Protein AF-A0A8B9CA74-F1 (afdb_monomer_lite)

pLDDT: mean 71.53, std 20.21, range [27.12, 94.12]

InterPro domains:
  IPR008253 Marvel domain [PS51225] (1-139)
  IPR010844 Occludin homology domain [PF07303] (204-306)
  IPR010844 Occludin homology domain [PS51980] (198-309)
  IPR031176 ELL/occludin family [PTHR23288] (174-306)

Foldseek 3Di:
DDDDDDDDDDDDDDDDDPPPPDQCVVLLVVLVVVVVVVVVVVVVLCVDPVSVVVLVPDLCNLLVQLVVLLVSLVSLVVSLVSLVVCVVVQHPCPDPPCPDPVNVVPSPPDVVSVVVSVVSNVSSVVSVVSSVVSVVVSVVVVVVVVVVVVVLCVLLDDPDDPPPDPDDDDDDDDDDDDDDDPDDPDDPDDDDD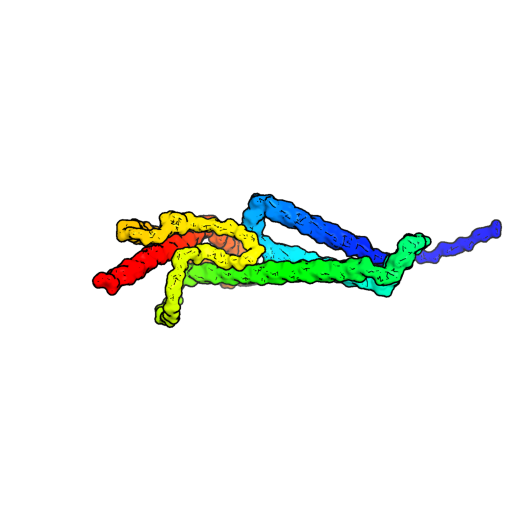PPPPDPLCVVQDADDDPVSLVVLVVVLVVLVVVLVVLSVVLSVLVVVLVVLVVVLVPQDPDDPDPVSVVVSVVSVVVSVCSVPPPVSVVSSVSSSVSVVSSVVSVVSSVVVVVVVVVVVVVD

Radius of gyration: 33.54 Å; chains: 1; bounding box: 87×45×99 Å

Sequence (315 aa):
PGGRGGSGMLLLGGALGGGYGGPLTPFVLVVASLAWLLTAVLLGLGATTYYRGVLLEAPWWPPTESGLNGLMFLLYLAAAAAYIHTITLGGLCYSPLAGGPLLAAFCRLAGGQAAALVFLFLTALLYLAGSLVALKMWRHEVARRRRERIAFEDEVGPPGRPLGRATAASAFTEGGERLGALICSIPPGLVPRPCTVPDYVVKYPAIRSGRQREEYRAVFSDQHAEYRELLGEVREARRRLGELEAAARRLPRHALSRTDESRVARVWREVLRKKRDSAFLEKQRRCRYLKKKLTHIKRQIQDYDRGARGSAVYF

Structure (mmCIF, N/CA/C/O backbone):
data_AF-A0A8B9CA74-F1
#
_entry.id   AF-A0A8B9CA74-F1
#
loop_
_atom_site.group_PDB
_atom_site.id
_atom_site.type_symbol
_atom_site.label_atom_id
_atom_site.label_alt_id
_atom_site.label_comp_id
_atom_site.label_asym_id
_atom_site.label_entity_id
_atom_site.label_seq_id
_atom_site.pdbx_PDB_ins_code
_atom_site.Cartn_x
_atom_site.Cartn_y
_atom_site.Cartn_z
_atom_site.occupancy
_atom_site.B_iso_or_equiv
_atom_site.auth_seq_id
_atom_site.auth_comp_id
_atom_site.auth_asym_id
_atom_site.auth_atom_id
_atom_site.pdbx_PDB_model_num
ATOM 1 N N . PRO A 1 1 ? 42.676 -21.239 -71.212 1.00 36.16 1 PRO A N 1
ATOM 2 C CA . PRO A 1 1 ? 43.991 -20.635 -70.882 1.00 36.16 1 PRO A CA 1
ATOM 3 C C . PRO A 1 1 ? 43.822 -19.167 -70.447 1.00 36.16 1 PRO A C 1
ATOM 5 O O . PRO A 1 1 ? 43.382 -18.356 -71.243 1.00 36.16 1 PRO A O 1
ATOM 8 N N . GLY A 1 2 ? 44.056 -18.737 -69.215 1.00 37.22 2 GLY A N 1
ATOM 9 C CA . GLY A 1 2 ? 44.586 -19.356 -68.010 1.00 37.22 2 GLY A CA 1
ATOM 10 C C . GLY A 1 2 ? 44.350 -18.364 -66.862 1.00 37.22 2 GLY A C 1
ATOM 11 O O . GLY A 1 2 ? 44.281 -17.157 -67.088 1.00 37.22 2 GLY A O 1
ATOM 12 N N . GLY A 1 3 ? 44.156 -18.882 -65.652 1.00 39.50 3 GLY A N 1
ATOM 13 C CA . GLY A 1 3 ? 43.956 -18.075 -64.454 1.00 39.50 3 GLY A CA 1
ATOM 14 C C . GLY A 1 3 ? 45.260 -17.579 -63.825 1.00 39.50 3 GLY A C 1
ATOM 15 O O . GLY A 1 3 ? 46.328 -18.153 -64.024 1.00 39.50 3 GLY A O 1
ATOM 16 N N . ARG A 1 4 ? 45.124 -16.530 -63.013 1.00 37.22 4 ARG A N 1
ATOM 17 C CA . ARG A 1 4 ? 45.953 -16.140 -61.857 1.00 37.22 4 ARG A CA 1
ATOM 18 C C . ARG A 1 4 ? 45.121 -15.067 -61.138 1.00 37.22 4 ARG A C 1
ATOM 20 O O . ARG A 1 4 ? 44.733 -14.098 -61.768 1.00 37.22 4 ARG A O 1
ATOM 27 N N . GLY A 1 5 ? 44.661 -15.229 -59.902 1.00 33.91 5 GLY A N 1
ATOM 28 C CA . GLY A 1 5 ? 45.361 -15.784 -58.750 1.00 33.91 5 GLY A CA 1
ATOM 29 C C . GLY A 1 5 ? 45.966 -14.612 -57.982 1.00 33.91 5 GLY A C 1
ATOM 30 O O . GLY A 1 5 ? 47.076 -14.198 -58.291 1.00 33.91 5 GLY A O 1
ATOM 31 N N . GLY A 1 6 ? 45.209 -14.063 -57.031 1.00 31.39 6 GLY A N 1
ATOM 32 C CA . GLY A 1 6 ? 45.599 -12.916 -56.211 1.00 31.39 6 GLY A CA 1
ATOM 33 C C . GLY A 1 6 ? 44.902 -12.959 -54.856 1.00 31.39 6 GLY A C 1
ATOM 34 O O . GLY A 1 6 ? 44.065 -12.116 -54.558 1.00 31.39 6 GLY A O 1
ATOM 35 N N . SER A 1 7 ? 45.223 -13.989 -54.072 1.00 39.22 7 SER A N 1
ATOM 36 C CA . SER A 1 7 ? 44.973 -14.033 -52.632 1.00 39.22 7 SER A CA 1
ATOM 37 C C . SER A 1 7 ? 45.992 -13.151 -51.910 1.00 39.22 7 SER A C 1
ATOM 39 O O . SER A 1 7 ? 47.195 -13.337 -52.064 1.00 39.22 7 SER A O 1
ATOM 41 N N . GLY A 1 8 ? 45.491 -12.244 -51.081 1.00 33.34 8 GLY A N 1
ATOM 42 C CA . GLY A 1 8 ? 46.219 -11.466 -50.079 1.00 33.34 8 GLY A CA 1
ATOM 43 C C . GLY A 1 8 ? 45.245 -10.407 -49.560 1.00 33.34 8 GLY A C 1
ATOM 44 O O . GLY A 1 8 ? 44.625 -9.720 -50.354 1.00 33.34 8 GLY A O 1
ATOM 45 N N . MET A 1 9 ? 44.956 -10.229 -48.282 1.00 34.41 9 MET A N 1
ATOM 46 C CA . MET A 1 9 ? 45.594 -10.665 -47.056 1.00 34.41 9 MET A CA 1
ATOM 47 C C . MET A 1 9 ? 44.505 -10.517 -45.984 1.00 34.41 9 MET A C 1
ATOM 49 O O . MET A 1 9 ? 44.040 -9.413 -45.713 1.00 34.41 9 MET A O 1
ATOM 53 N N . LEU A 1 10 ? 44.058 -11.629 -45.411 1.00 39.81 10 LEU A N 1
ATOM 54 C CA . LEU A 1 10 ? 43.300 -11.644 -44.164 1.00 39.81 10 LEU A CA 1
ATOM 55 C C . LEU A 1 10 ? 44.350 -11.695 -43.054 1.00 39.81 10 LEU A C 1
ATOM 57 O O . LEU A 1 10 ? 45.128 -12.644 -43.057 1.00 39.81 10 LEU A O 1
ATOM 61 N N . LEU A 1 11 ? 44.395 -10.694 -42.164 1.00 38.91 11 LEU A N 1
ATOM 62 C CA . LEU A 1 11 ? 44.555 -10.855 -40.707 1.00 38.91 11 LEU A CA 1
ATOM 63 C C . LEU A 1 11 ? 44.817 -9.515 -39.986 1.00 38.91 11 LEU A C 1
ATOM 65 O O . LEU A 1 11 ? 45.659 -8.721 -40.387 1.00 38.91 11 LEU A O 1
ATOM 69 N N . LEU A 1 12 ? 44.123 -9.381 -38.850 1.00 39.41 12 LEU A N 1
ATOM 70 C CA . LEU A 1 12 ? 44.315 -8.454 -37.724 1.00 39.41 12 LEU A CA 1
ATOM 71 C C . LEU A 1 12 ? 43.809 -7.004 -37.858 1.00 39.41 12 LEU A C 1
ATOM 73 O O . LEU A 1 12 ? 44.559 -6.051 -38.022 1.00 39.41 12 LEU A O 1
ATOM 77 N N . GLY A 1 13 ? 42.508 -6.856 -37.597 1.00 33.03 13 GLY A N 1
ATOM 78 C CA . GLY A 1 13 ? 41.860 -5.605 -37.192 1.00 33.03 13 GLY A CA 1
ATOM 79 C C . GLY A 1 13 ? 40.529 -5.898 -36.498 1.00 33.03 13 GLY A C 1
ATOM 80 O O . GLY A 1 13 ? 39.471 -5.510 -36.979 1.00 33.03 13 GLY A O 1
ATOM 81 N N . GLY A 1 14 ? 40.567 -6.716 -35.445 1.00 35.62 14 GLY A N 1
ATOM 82 C CA . GLY A 1 14 ? 39.383 -7.111 -34.692 1.00 35.62 14 GLY A CA 1
ATOM 83 C C . GLY A 1 14 ? 38.897 -6.039 -33.715 1.00 35.62 14 GLY A C 1
ATOM 84 O O . GLY A 1 14 ? 39.693 -5.310 -33.134 1.00 35.62 14 GLY A O 1
ATOM 85 N N . ALA A 1 15 ? 37.586 -6.113 -33.473 1.00 40.47 15 ALA A N 1
ATOM 86 C CA . ALA A 1 15 ? 36.835 -5.622 -32.319 1.00 40.47 15 ALA A CA 1
ATOM 87 C C . ALA A 1 15 ? 36.356 -4.156 -32.350 1.00 40.47 15 ALA A C 1
ATOM 89 O O . ALA A 1 15 ? 37.141 -3.224 -32.276 1.00 40.47 15 ALA A O 1
ATOM 90 N N . LEU A 1 16 ? 35.019 -4.012 -32.304 1.00 42.00 16 LEU A N 1
ATOM 91 C CA . LEU A 1 16 ? 34.216 -2.796 -32.063 1.00 42.00 16 LEU A CA 1
ATOM 92 C C . LEU A 1 16 ? 33.856 -1.962 -33.305 1.00 42.00 16 LEU A C 1
ATOM 94 O O . LEU A 1 16 ? 34.366 -0.869 -33.511 1.00 42.00 16 LEU A O 1
ATOM 98 N N . GLY A 1 17 ? 32.891 -2.435 -34.100 1.00 41.22 17 GLY A N 1
ATOM 99 C CA . GLY A 1 17 ? 32.284 -1.576 -35.127 1.00 41.22 17 GLY A CA 1
ATOM 100 C C . GLY A 1 17 ? 31.490 -2.284 -36.217 1.00 41.22 17 GLY A C 1
ATOM 101 O O . GLY A 1 17 ? 31.472 -1.818 -37.349 1.00 41.22 17 GLY A O 1
ATOM 102 N N . GLY A 1 18 ? 30.845 -3.414 -35.923 1.00 35.41 18 GLY A N 1
ATOM 103 C CA . GLY A 1 18 ? 29.911 -4.033 -36.864 1.00 35.41 18 GLY A CA 1
ATOM 104 C C . GLY A 1 18 ? 28.580 -3.285 -36.861 1.00 35.41 18 GLY A C 1
ATOM 105 O O . GLY A 1 18 ? 27.624 -3.753 -36.249 1.00 35.41 18 GLY A O 1
ATOM 106 N N . GLY A 1 19 ? 28.523 -2.107 -37.486 1.00 44.38 19 GLY A N 1
ATOM 107 C CA . GLY A 1 19 ? 27.262 -1.413 -37.738 1.00 44.38 19 GLY A CA 1
ATOM 108 C C . GLY A 1 19 ? 26.395 -2.276 -38.650 1.00 44.38 19 GLY A C 1
ATOM 109 O O . GLY A 1 19 ? 26.710 -2.450 -39.824 1.00 44.38 19 GLY A O 1
ATOM 110 N N . TYR A 1 20 ? 25.337 -2.871 -38.102 1.00 49.06 20 TYR A N 1
ATOM 111 C CA . TYR A 1 20 ? 24.388 -3.673 -38.867 1.00 49.06 20 TYR A CA 1
ATOM 112 C C . TYR A 1 20 ? 23.686 -2.765 -39.890 1.00 49.06 20 TYR A C 1
ATOM 114 O O . TYR A 1 20 ? 22.806 -1.992 -39.530 1.00 49.06 20 TYR A O 1
ATOM 122 N N . GLY A 1 21 ? 24.103 -2.824 -41.158 1.00 54.69 21 GLY A N 1
ATOM 123 C CA . GLY A 1 21 ? 23.562 -2.001 -42.251 1.00 54.69 21 GLY A CA 1
ATOM 124 C C . GLY A 1 21 ? 22.299 -2.564 -42.914 1.00 54.69 21 GLY A C 1
ATOM 125 O O . GLY A 1 21 ? 21.899 -2.084 -43.970 1.00 54.69 21 GLY A O 1
ATOM 126 N N . GLY A 1 22 ? 21.704 -3.618 -42.345 1.00 62.03 22 GLY A N 1
ATOM 127 C CA . GLY A 1 22 ? 20.472 -4.232 -42.845 1.00 62.03 22 GLY A CA 1
ATOM 128 C C . GLY A 1 22 ? 19.204 -3.522 -42.346 1.00 62.03 22 GLY A C 1
ATOM 129 O O . GLY A 1 22 ? 19.261 -2.771 -41.371 1.00 62.03 22 GLY A O 1
ATOM 130 N N . PRO A 1 23 ? 18.037 -3.769 -42.971 1.00 62.66 23 PRO A N 1
ATOM 131 C CA . PRO A 1 23 ? 16.770 -3.195 -42.524 1.00 62.66 23 PRO A CA 1
ATOM 132 C C . PRO A 1 23 ? 16.481 -3.597 -41.071 1.00 62.66 23 PRO A C 1
ATOM 134 O O . PRO A 1 23 ? 16.538 -4.774 -40.728 1.00 62.66 23 PRO A O 1
ATOM 137 N N . LEU A 1 24 ? 16.132 -2.627 -40.219 1.00 69.56 24 LEU A N 1
ATOM 138 C CA . LEU A 1 24 ? 15.852 -2.829 -38.786 1.00 69.56 24 LEU A CA 1
ATOM 139 C C . LEU A 1 24 ? 14.424 -3.352 -38.518 1.00 69.56 24 LEU A C 1
ATOM 141 O O . LEU A 1 24 ? 13.957 -3.389 -37.380 1.00 69.56 24 LEU A O 1
ATOM 145 N N . THR A 1 25 ? 13.717 -3.803 -39.554 1.00 68.81 25 THR A N 1
ATOM 146 C CA . THR A 1 25 ? 12.381 -4.407 -39.463 1.00 68.81 25 THR A CA 1
ATOM 147 C C . THR A 1 25 ? 12.277 -5.645 -38.551 1.00 68.81 25 THR A C 1
ATOM 149 O O . THR A 1 25 ? 11.271 -5.727 -37.840 1.00 68.81 25 THR A O 1
ATOM 152 N N . PRO A 1 26 ? 13.257 -6.578 -38.454 1.00 75.88 26 PRO A N 1
ATOM 153 C CA . PRO A 1 26 ? 13.150 -7.697 -37.518 1.00 75.88 26 PRO A CA 1
ATOM 154 C C . PRO A 1 26 ? 13.168 -7.235 -36.056 1.00 75.88 26 PRO A C 1
ATOM 156 O O . PRO A 1 26 ? 12.483 -7.828 -35.228 1.00 75.88 26 PRO A O 1
ATOM 159 N N . PHE A 1 27 ? 13.862 -6.137 -35.732 1.00 77.56 27 PHE A N 1
ATOM 160 C CA . PHE A 1 27 ? 13.845 -5.558 -34.386 1.00 77.56 27 PHE A CA 1
ATOM 161 C C . PHE A 1 27 ? 12.436 -5.085 -33.995 1.00 77.56 27 PHE A C 1
ATOM 163 O O . PHE A 1 27 ? 11.957 -5.398 -32.906 1.00 77.56 27 PHE A O 1
ATOM 170 N N . VAL A 1 28 ? 11.732 -4.407 -34.907 1.00 80.00 28 VAL A N 1
ATOM 171 C CA . VAL A 1 28 ? 10.354 -3.934 -34.680 1.00 80.00 28 VAL A CA 1
ATOM 172 C C . VAL A 1 28 ? 9.389 -5.106 -34.455 1.00 80.00 28 VAL A C 1
ATOM 174 O O . VAL A 1 28 ? 8.559 -5.050 -33.548 1.00 80.00 28 VAL A O 1
ATOM 177 N N . LEU A 1 29 ? 9.520 -6.192 -35.227 1.00 80.44 29 LEU A N 1
ATOM 178 C CA . LEU A 1 29 ? 8.688 -7.394 -35.074 1.00 80.44 29 LEU A CA 1
ATOM 179 C C . LEU A 1 29 ? 8.934 -8.113 -33.744 1.00 80.44 29 LEU A C 1
ATOM 181 O O . LEU A 1 29 ? 7.979 -8.553 -33.100 1.00 80.44 29 LEU A O 1
ATOM 185 N N . VAL A 1 30 ? 10.191 -8.199 -33.302 1.00 86.31 30 VAL A N 1
ATOM 186 C CA . VAL A 1 30 ? 10.541 -8.770 -31.993 1.00 86.31 30 VAL A CA 1
ATOM 187 C C . VAL A 1 30 ? 9.927 -7.944 -30.862 1.00 86.31 30 VAL A C 1
ATOM 189 O O . VAL A 1 30 ? 9.298 -8.511 -29.969 1.00 86.31 30 VAL A O 1
ATOM 192 N N . VAL A 1 31 ? 10.039 -6.613 -30.922 1.00 83.12 31 VAL A N 1
ATOM 193 C CA . VAL A 1 31 ? 9.449 -5.712 -29.916 1.00 83.12 31 VAL A CA 1
ATOM 194 C C . VAL A 1 31 ? 7.925 -5.858 -29.864 1.00 83.12 31 VAL A C 1
ATOM 196 O O . VAL A 1 31 ? 7.369 -6.016 -28.777 1.00 83.12 31 VAL A O 1
ATOM 199 N N . ALA A 1 32 ? 7.249 -5.874 -31.016 1.00 81.81 32 ALA A N 1
ATOM 200 C CA . ALA A 1 32 ? 5.798 -6.053 -31.084 1.00 81.81 32 ALA A CA 1
ATOM 201 C C . ALA A 1 32 ? 5.348 -7.426 -30.547 1.00 81.81 32 ALA A C 1
ATOM 203 O O . ALA A 1 32 ? 4.350 -7.517 -29.832 1.00 81.81 32 ALA A O 1
ATOM 204 N N . SER A 1 33 ? 6.107 -8.486 -30.837 1.00 85.38 33 SER A N 1
ATOM 205 C CA . SER A 1 33 ? 5.808 -9.846 -30.367 1.00 85.38 33 SER A CA 1
ATOM 206 C C . SER A 1 33 ? 5.983 -9.979 -28.852 1.00 85.38 33 SER A C 1
ATOM 208 O O . SER A 1 33 ? 5.129 -10.553 -28.178 1.00 85.38 33 SER A O 1
ATOM 210 N N . LEU A 1 34 ? 7.054 -9.403 -28.293 1.00 83.06 34 LEU A N 1
ATOM 211 C CA . LEU A 1 34 ? 7.290 -9.365 -26.845 1.00 83.06 34 LEU A CA 1
ATOM 212 C C . LEU A 1 34 ? 6.207 -8.569 -26.113 1.00 83.06 34 LEU A C 1
ATOM 214 O O . LEU A 1 34 ? 5.740 -8.997 -25.059 1.00 83.06 34 LEU A O 1
ATOM 218 N N . ALA A 1 35 ? 5.776 -7.441 -26.684 1.00 82.38 35 ALA A N 1
ATOM 219 C CA . ALA A 1 35 ? 4.689 -6.634 -26.142 1.00 82.38 35 ALA A CA 1
ATOM 220 C C . ALA A 1 35 ? 3.379 -7.413 -26.055 1.00 82.38 35 ALA A C 1
ATOM 222 O O . ALA A 1 35 ? 2.714 -7.425 -25.014 1.00 82.38 35 ALA A O 1
ATOM 223 N N . TRP A 1 36 ? 3.024 -8.075 -27.155 1.00 88.00 36 TRP A N 1
ATOM 224 C CA . TRP A 1 36 ? 1.819 -8.882 -27.256 1.00 88.00 36 TRP A CA 1
ATOM 225 C C . TRP A 1 36 ? 1.854 -10.064 -26.283 1.00 88.00 36 TRP A C 1
ATOM 227 O O . TRP A 1 36 ? 0.891 -10.311 -25.562 1.00 88.00 36 TRP A O 1
ATOM 237 N N . LEU A 1 37 ? 2.996 -10.747 -26.179 1.00 87.75 37 LEU A N 1
ATOM 238 C CA . LEU A 1 37 ? 3.167 -11.855 -25.245 1.00 87.75 37 LEU A CA 1
ATOM 239 C C . LEU A 1 37 ? 3.071 -11.386 -23.787 1.00 87.75 37 LEU A C 1
ATOM 241 O O . LEU A 1 37 ? 2.367 -12.005 -22.992 1.00 87.75 37 LEU A O 1
ATOM 245 N N . LEU A 1 38 ? 3.709 -10.266 -23.433 1.00 84.06 38 LEU A N 1
ATOM 246 C CA . LEU A 1 38 ? 3.623 -9.692 -22.088 1.00 84.06 38 LEU A CA 1
ATOM 247 C C . LEU A 1 38 ? 2.179 -9.311 -21.735 1.00 84.06 38 LEU A C 1
ATOM 249 O O . LEU A 1 38 ? 1.708 -9.616 -20.641 1.00 84.06 38 LEU A O 1
ATOM 253 N N . THR A 1 39 ? 1.461 -8.673 -22.660 1.00 82.62 39 THR A N 1
ATOM 254 C CA . THR A 1 39 ? 0.052 -8.301 -22.456 1.00 82.62 39 THR A CA 1
ATOM 255 C C . THR A 1 39 ? -0.858 -9.521 -22.348 1.00 82.62 39 THR A C 1
ATOM 257 O O . THR A 1 39 ? -1.701 -9.547 -21.455 1.00 82.62 39 THR A O 1
ATOM 260 N N . ALA A 1 40 ? -0.654 -10.559 -23.161 1.00 85.31 40 ALA A N 1
ATOM 261 C CA . ALA A 1 40 ? -1.392 -11.817 -23.062 1.00 85.31 40 ALA A CA 1
ATOM 262 C C . ALA A 1 40 ? -1.145 -12.532 -21.721 1.00 85.31 40 ALA A C 1
ATOM 264 O O . ALA A 1 40 ? -2.092 -12.992 -21.083 1.00 85.31 40 ALA A O 1
ATOM 265 N N . VAL A 1 41 ? 0.106 -12.568 -21.250 1.00 84.06 41 VAL A N 1
ATOM 266 C CA . VAL A 1 41 ? 0.464 -13.139 -19.941 1.00 84.06 41 VAL A CA 1
ATOM 267 C C . VAL A 1 41 ? -0.186 -12.348 -18.804 1.00 84.06 41 VAL A C 1
ATOM 269 O O . VAL A 1 41 ? -0.794 -12.944 -17.917 1.00 84.06 41 VAL A O 1
ATOM 272 N N . LEU A 1 42 ? -0.120 -11.013 -18.835 1.00 77.56 42 LEU A N 1
ATOM 273 C CA . LEU A 1 42 ? -0.758 -10.159 -17.826 1.00 77.56 42 LEU A CA 1
ATOM 274 C C . LEU A 1 42 ? -2.286 -10.302 -17.829 1.00 77.56 42 LEU A C 1
ATOM 276 O O . LEU A 1 42 ? -2.895 -10.337 -16.760 1.00 77.56 42 LEU A O 1
ATOM 280 N N . LEU A 1 43 ? -2.903 -10.432 -19.006 1.00 81.94 43 LEU A N 1
ATOM 281 C CA . LEU A 1 43 ? -4.338 -10.668 -19.147 1.00 81.94 43 LEU A CA 1
ATOM 282 C C . LEU A 1 43 ? -4.734 -12.043 -18.589 1.00 81.94 43 LEU A C 1
ATOM 284 O O . LEU A 1 43 ? -5.704 -12.140 -17.841 1.00 81.94 43 LEU A O 1
ATOM 288 N N . GLY A 1 44 ? -3.951 -13.086 -18.882 1.00 81.44 44 GLY A N 1
ATOM 289 C CA . GLY A 1 44 ? -4.150 -14.431 -18.339 1.00 81.44 44 GLY A CA 1
ATOM 290 C C . GLY A 1 44 ? -4.032 -14.470 -16.814 1.00 81.44 44 GLY A C 1
ATOM 291 O O . GLY A 1 44 ? -4.914 -14.991 -16.132 1.00 81.44 44 GLY A O 1
ATOM 292 N N . LEU A 1 45 ? -2.997 -13.831 -16.260 1.00 77.44 45 LEU A N 1
ATOM 293 C CA . LEU A 1 45 ? -2.825 -13.698 -14.811 1.00 77.44 45 LEU A CA 1
ATOM 294 C C . LEU A 1 45 ? -3.966 -12.884 -14.176 1.00 77.44 45 LEU A C 1
ATOM 296 O O . LEU A 1 45 ? -4.472 -13.256 -13.118 1.00 77.44 45 LEU A O 1
ATOM 300 N N . GLY A 1 46 ? -4.422 -11.813 -14.829 1.00 69.62 46 GLY A N 1
ATOM 301 C CA . GLY A 1 46 ? -5.515 -10.962 -14.349 1.00 69.62 46 GLY A CA 1
ATOM 302 C C . GLY A 1 46 ? -6.909 -11.600 -14.420 1.00 69.62 46 GLY A C 1
ATOM 303 O O . GLY A 1 46 ? -7.767 -11.275 -13.594 1.00 69.62 46 GLY A O 1
ATOM 304 N N . ALA A 1 47 ? -7.136 -12.513 -15.371 1.00 75.31 47 ALA A N 1
ATOM 305 C CA . ALA A 1 47 ? -8.395 -13.243 -15.531 1.00 75.31 47 ALA A CA 1
ATOM 306 C C . ALA A 1 47 ? -8.588 -14.326 -14.457 1.00 75.31 47 ALA A C 1
ATOM 308 O O . ALA A 1 47 ? -9.715 -14.631 -14.066 1.00 75.31 47 ALA A O 1
ATOM 309 N N . THR A 1 48 ? -7.495 -14.879 -13.930 1.00 76.94 48 THR A N 1
ATOM 310 C CA . THR A 1 48 ? -7.561 -15.863 -12.845 1.00 76.94 48 THR A CA 1
ATOM 311 C C . THR A 1 48 ? -7.782 -15.186 -11.486 1.00 76.94 48 THR A C 1
ATOM 313 O O . THR A 1 48 ? -6.976 -14.383 -11.012 1.00 76.94 48 THR A O 1
ATOM 316 N N . THR A 1 49 ? -8.887 -15.524 -10.818 1.00 67.12 49 THR A N 1
ATOM 317 C CA . THR A 1 49 ? -9.290 -14.953 -9.516 1.00 67.12 49 THR A CA 1
ATOM 318 C C . THR A 1 49 ? -8.240 -15.154 -8.420 1.00 67.12 49 THR A C 1
ATOM 320 O O . THR A 1 49 ? -8.072 -14.286 -7.563 1.00 67.12 49 THR A O 1
ATOM 323 N N . TYR A 1 50 ? -7.491 -16.256 -8.489 1.00 71.50 50 TYR A N 1
ATOM 324 C CA . TYR A 1 50 ? -6.400 -16.581 -7.573 1.00 71.50 50 TYR A CA 1
ATOM 325 C C . TYR A 1 50 ? -5.243 -15.573 -7.653 1.00 71.50 50 TYR A C 1
ATOM 327 O O . TYR A 1 50 ? -4.868 -14.965 -6.649 1.00 71.50 50 TYR A O 1
ATOM 335 N N . TYR A 1 51 ? -4.712 -15.325 -8.853 1.00 62.34 51 TYR A N 1
ATOM 336 C CA . TYR A 1 51 ? -3.588 -14.405 -9.035 1.00 62.34 51 TYR A CA 1
ATOM 337 C C . TYR A 1 51 ? -4.008 -12.948 -8.879 1.00 62.34 51 TYR A C 1
ATOM 339 O O . TYR A 1 51 ? -3.238 -12.149 -8.350 1.00 62.34 51 TYR A O 1
ATOM 347 N N . ARG A 1 52 ? -5.252 -12.606 -9.227 1.00 65.94 52 ARG A N 1
ATOM 348 C CA . ARG A 1 52 ? -5.817 -11.276 -8.980 1.00 65.94 52 ARG A CA 1
ATOM 349 C C . ARG A 1 52 ? -5.777 -10.882 -7.499 1.00 65.94 52 ARG A C 1
ATOM 351 O O . ARG A 1 52 ? -5.442 -9.739 -7.197 1.00 65.94 52 ARG A O 1
ATOM 358 N N . GLY A 1 53 ? -6.085 -11.798 -6.578 1.00 59.62 53 GLY A N 1
ATOM 359 C CA . GLY A 1 53 ? -5.986 -11.536 -5.136 1.00 59.62 53 GLY A CA 1
ATOM 360 C C . GLY A 1 53 ? -4.540 -11.330 -4.676 1.00 59.62 53 GLY A C 1
ATOM 361 O O . GLY A 1 53 ? -4.228 -10.351 -4.003 1.00 59.62 53 GLY A O 1
ATOM 362 N N . VAL A 1 54 ? -3.633 -12.204 -5.117 1.00 63.53 54 VAL A N 1
ATOM 363 C CA . VAL A 1 54 ? -2.220 -12.185 -4.705 1.00 63.53 54 VAL A CA 1
ATOM 364 C C . VAL A 1 54 ? -1.457 -10.977 -5.272 1.00 63.53 54 VAL A C 1
ATOM 366 O O . VAL A 1 54 ? -0.691 -10.337 -4.549 1.00 63.53 54 VAL A O 1
ATOM 369 N N . LEU A 1 55 ? -1.684 -10.618 -6.539 1.00 61.19 55 LEU A N 1
ATOM 370 C CA . LEU A 1 55 ? -1.033 -9.483 -7.209 1.00 61.19 55 LEU A CA 1
ATOM 371 C C . LEU A 1 55 ? -1.496 -8.134 -6.642 1.00 61.19 55 LEU A C 1
ATOM 373 O O . LEU A 1 55 ? -0.685 -7.225 -6.480 1.00 61.19 55 LEU A O 1
ATOM 377 N N . LEU A 1 56 ? -2.780 -7.999 -6.287 1.00 62.00 56 LEU A N 1
ATOM 378 C CA . LEU A 1 56 ? -3.329 -6.749 -5.744 1.00 62.00 56 LEU A CA 1
ATOM 379 C C . LEU A 1 56 ? -2.972 -6.516 -4.267 1.00 62.00 56 LEU A C 1
ATOM 381 O O . LEU A 1 56 ? -2.926 -5.366 -3.823 1.00 62.00 56 LEU A O 1
ATOM 385 N N . GLU A 1 57 ? -2.702 -7.577 -3.502 1.00 60.72 57 GLU A N 1
ATOM 386 C CA . GLU A 1 57 ? -2.252 -7.467 -2.109 1.00 60.72 57 GLU A CA 1
ATOM 387 C C . GLU A 1 57 ? -0.733 -7.264 -1.979 1.00 60.72 57 GLU A C 1
ATOM 389 O O . GLU A 1 57 ? -0.252 -6.725 -0.971 1.00 60.72 57 GLU A O 1
ATOM 394 N N . ALA A 1 58 ? 0.032 -7.628 -3.011 1.00 72.31 58 ALA A N 1
ATOM 395 C CA . ALA A 1 58 ? 1.479 -7.497 -3.041 1.00 72.31 58 ALA A CA 1
ATOM 396 C C . ALA A 1 58 ? 1.931 -6.019 -3.140 1.00 72.31 58 ALA A C 1
ATOM 398 O O . ALA A 1 58 ? 1.674 -5.338 -4.133 1.00 72.31 58 ALA A O 1
ATOM 399 N N . PRO A 1 59 ? 2.698 -5.491 -2.164 1.00 69.38 59 PRO A N 1
ATOM 400 C CA . PRO A 1 59 ? 3.141 -4.092 -2.174 1.00 69.38 59 PRO A CA 1
ATOM 401 C C . PRO A 1 59 ? 4.180 -3.768 -3.264 1.00 69.38 59 PRO A C 1
ATOM 403 O O . PRO A 1 59 ? 4.455 -2.594 -3.507 1.00 69.38 59 PRO A O 1
ATOM 406 N N . TRP A 1 60 ? 4.776 -4.787 -3.885 1.00 73.81 60 TRP A N 1
ATOM 407 C CA . TRP A 1 60 ? 5.804 -4.667 -4.922 1.00 73.81 60 TRP A CA 1
ATOM 408 C C . TRP A 1 60 ? 5.235 -4.743 -6.349 1.00 73.81 60 TRP A C 1
ATOM 410 O O . TRP A 1 60 ? 5.952 -4.456 -7.307 1.00 73.81 60 TRP A O 1
ATOM 420 N N . TRP A 1 61 ? 3.949 -5.067 -6.506 1.00 79.88 61 TRP A N 1
ATOM 421 C CA . TRP A 1 61 ? 3.313 -5.169 -7.819 1.00 79.88 61 TRP A CA 1
ATOM 422 C C . TRP A 1 61 ? 3.101 -3.808 -8.520 1.00 79.88 61 TRP A C 1
ATOM 424 O O . TRP A 1 61 ? 3.576 -3.645 -9.638 1.00 79.88 61 TRP A O 1
ATOM 434 N N . PRO A 1 62 ? 2.538 -2.759 -7.884 1.00 80.31 62 PRO A N 1
ATOM 435 C CA . PRO A 1 62 ? 2.383 -1.454 -8.543 1.00 80.31 62 PRO A CA 1
ATOM 436 C C . PRO A 1 62 ? 3.681 -0.815 -9.091 1.00 80.31 62 PRO A C 1
ATOM 438 O O . PRO A 1 62 ? 3.650 -0.245 -10.183 1.00 80.31 62 PRO A O 1
ATOM 441 N N . PRO A 1 63 ? 4.842 -0.877 -8.396 1.00 83.56 63 PRO A N 1
ATOM 442 C CA . PRO A 1 63 ? 6.087 -0.362 -8.963 1.00 83.56 63 PRO A CA 1
ATOM 443 C C . PRO A 1 63 ? 6.636 -1.247 -10.090 1.00 83.56 63 PRO A C 1
ATOM 445 O O . PRO A 1 63 ? 7.259 -0.718 -11.008 1.00 83.56 63 PRO A O 1
ATOM 448 N N . THR A 1 64 ? 6.396 -2.562 -10.063 1.00 85.62 64 THR A N 1
ATOM 449 C CA . THR A 1 64 ? 6.798 -3.445 -11.170 1.00 85.62 64 THR A CA 1
ATOM 450 C C . THR A 1 64 ? 5.911 -3.250 -12.395 1.00 85.62 64 THR A C 1
ATOM 452 O O . THR A 1 64 ? 6.439 -3.190 -13.496 1.00 85.62 64 THR A O 1
ATOM 455 N N . GLU A 1 65 ? 4.610 -3.013 -12.223 1.00 86.25 65 GLU A N 1
ATOM 456 C CA . GLU A 1 65 ? 3.692 -2.616 -13.299 1.00 86.25 65 GLU A CA 1
ATOM 457 C C . GLU A 1 65 ? 4.123 -1.295 -13.965 1.00 86.25 65 GLU A C 1
ATOM 459 O O . GLU A 1 65 ? 4.214 -1.208 -15.190 1.00 86.25 65 GLU A O 1
ATOM 464 N N . SER A 1 66 ? 4.471 -0.274 -13.170 1.00 89.88 66 SER A N 1
ATOM 465 C CA . SER A 1 66 ? 5.022 0.988 -13.691 1.00 89.88 66 SER A CA 1
ATOM 466 C C . SER A 1 66 ? 6.346 0.777 -14.435 1.00 89.88 66 SER A C 1
ATOM 468 O O . SER A 1 66 ? 6.536 1.351 -15.511 1.00 89.88 66 SER A O 1
ATOM 470 N N . GLY A 1 67 ? 7.231 -0.071 -13.898 1.00 89.38 67 GLY A N 1
ATOM 471 C CA . GLY A 1 67 ? 8.509 -0.424 -14.517 1.00 89.38 67 GLY A CA 1
ATOM 472 C C . GLY A 1 67 ? 8.351 -1.178 -15.838 1.00 89.38 67 GLY A C 1
ATOM 473 O O . GLY A 1 67 ? 9.010 -0.828 -16.812 1.00 89.38 67 GLY A O 1
ATOM 474 N N . LEU A 1 68 ? 7.441 -2.154 -15.902 1.00 88.94 68 LEU A N 1
ATOM 475 C CA . LEU A 1 68 ? 7.122 -2.904 -17.119 1.00 88.94 68 LEU A CA 1
ATOM 476 C C . LEU A 1 68 ? 6.555 -1.980 -18.199 1.00 88.94 68 LEU A C 1
ATOM 478 O O . LEU A 1 68 ? 7.058 -1.974 -19.319 1.00 88.94 68 LEU A O 1
ATOM 482 N N . ASN A 1 69 ? 5.578 -1.136 -17.858 1.00 91.12 69 ASN A N 1
ATOM 483 C CA . ASN A 1 69 ? 5.023 -0.156 -18.794 1.00 91.12 69 ASN A CA 1
ATOM 484 C C . ASN A 1 69 ? 6.084 0.856 -19.268 1.00 91.12 69 ASN A C 1
ATOM 486 O O . ASN A 1 69 ? 6.132 1.194 -20.447 1.00 91.12 69 ASN A O 1
ATOM 490 N N . GLY A 1 70 ? 6.978 1.300 -18.379 1.00 93.00 70 GLY A N 1
ATOM 491 C CA . GLY A 1 70 ? 8.095 2.178 -18.737 1.00 93.00 70 GLY A CA 1
ATOM 492 C C . GLY A 1 70 ? 9.105 1.509 -19.677 1.00 93.00 70 GLY A C 1
ATOM 493 O O . GLY A 1 70 ? 9.539 2.122 -20.650 1.00 93.00 70 GLY A O 1
ATOM 494 N N . LEU A 1 71 ? 9.435 0.237 -19.435 1.00 92.62 71 LEU A N 1
ATOM 495 C CA . LEU A 1 71 ? 10.300 -0.552 -20.313 1.00 92.62 71 LEU A CA 1
ATOM 496 C C . LEU A 1 71 ? 9.671 -0.725 -21.700 1.00 92.62 71 LEU A C 1
ATOM 498 O O . LEU A 1 71 ? 10.341 -0.501 -22.706 1.00 92.62 71 LEU A O 1
ATOM 502 N N . MET A 1 72 ? 8.378 -1.054 -21.760 1.00 88.94 72 MET A N 1
ATOM 503 C CA . MET A 1 72 ? 7.650 -1.171 -23.024 1.00 88.94 72 MET A CA 1
ATOM 504 C C . MET A 1 72 ? 7.617 0.154 -23.788 1.00 88.94 72 MET A C 1
ATOM 506 O O . MET A 1 72 ? 7.864 0.159 -24.990 1.00 88.94 72 MET A O 1
ATOM 510 N N . PHE A 1 73 ? 7.398 1.284 -23.107 1.00 93.38 73 PHE A N 1
ATOM 511 C CA . PHE A 1 73 ? 7.489 2.611 -23.721 1.00 93.38 73 PHE A CA 1
ATOM 512 C C . PHE A 1 73 ? 8.851 2.846 -24.391 1.00 93.38 73 PHE A C 1
ATOM 514 O O . PHE A 1 73 ? 8.893 3.247 -25.553 1.00 93.38 73 PHE A O 1
ATOM 521 N N . LEU A 1 74 ? 9.955 2.555 -23.696 1.00 92.50 74 LEU A N 1
ATOM 522 C CA . LEU A 1 74 ? 11.303 2.729 -24.246 1.00 92.50 74 LEU A CA 1
ATOM 523 C C . LEU A 1 74 ? 11.554 1.820 -25.456 1.00 92.50 74 LEU A C 1
ATOM 525 O O . LEU A 1 74 ? 12.135 2.269 -26.443 1.00 92.50 74 LEU A O 1
ATOM 529 N N . LEU A 1 75 ? 11.085 0.570 -25.409 1.00 90.00 75 LEU A N 1
ATOM 530 C CA . LEU A 1 75 ? 11.214 -0.371 -26.524 1.00 90.00 75 LEU A CA 1
ATOM 531 C C . LEU A 1 75 ? 10.397 0.067 -27.747 1.00 90.00 75 LEU A C 1
ATOM 533 O O . LEU A 1 75 ? 10.915 0.034 -28.861 1.00 90.00 75 LEU A O 1
ATOM 537 N N . TYR A 1 76 ? 9.157 0.529 -27.560 1.00 89.25 76 TYR A N 1
ATOM 538 C CA . TYR A 1 76 ? 8.332 1.052 -28.655 1.00 89.25 76 TYR A CA 1
ATOM 539 C C . TYR A 1 76 ? 8.873 2.367 -29.221 1.00 89.25 76 TYR A C 1
ATOM 541 O O . TYR A 1 76 ? 8.814 2.573 -30.431 1.00 89.25 76 TYR A O 1
ATOM 549 N N . LEU A 1 77 ? 9.443 3.234 -28.380 1.00 91.88 77 LEU A N 1
ATOM 550 C CA . LEU A 1 77 ? 10.107 4.458 -28.827 1.00 91.88 77 LEU A CA 1
ATOM 551 C C . LEU A 1 77 ? 11.361 4.139 -29.655 1.00 91.88 77 LEU A C 1
ATOM 553 O O . LEU A 1 77 ? 11.564 4.729 -30.715 1.00 91.88 77 LEU A O 1
ATOM 557 N N . ALA A 1 78 ? 12.167 3.167 -29.218 1.00 89.38 78 ALA A N 1
ATOM 558 C CA . ALA A 1 78 ? 13.318 2.680 -29.974 1.00 89.38 78 ALA A CA 1
ATOM 559 C C . ALA A 1 78 ? 12.893 2.019 -31.296 1.00 89.38 78 ALA A C 1
ATOM 561 O O . ALA A 1 78 ? 13.514 2.260 -32.330 1.00 89.38 78 ALA A O 1
ATOM 562 N N . ALA A 1 79 ? 11.809 1.236 -31.292 1.00 87.69 79 ALA A N 1
ATOM 563 C CA . ALA A 1 79 ? 11.243 0.638 -32.498 1.00 87.69 79 ALA A CA 1
ATOM 564 C C . ALA A 1 79 ? 10.724 1.705 -33.473 1.00 87.69 79 ALA A C 1
ATOM 566 O O . ALA A 1 79 ? 10.993 1.609 -34.667 1.00 87.69 79 ALA A O 1
ATOM 567 N N . ALA A 1 80 ? 10.052 2.750 -32.979 1.00 88.31 80 ALA A N 1
ATOM 568 C CA . ALA A 1 80 ? 9.619 3.885 -33.790 1.00 88.31 80 ALA A CA 1
ATOM 569 C C . ALA A 1 80 ? 10.818 4.633 -34.398 1.00 88.31 80 ALA A C 1
ATOM 571 O O . ALA A 1 80 ? 10.813 4.912 -35.593 1.00 88.31 80 ALA A O 1
ATOM 572 N N . ALA A 1 81 ? 11.877 4.891 -33.622 1.00 86.44 81 ALA A N 1
ATOM 573 C CA . ALA A 1 81 ? 13.098 5.531 -34.115 1.00 86.44 81 ALA A CA 1
ATOM 574 C C . ALA A 1 81 ? 13.821 4.683 -35.180 1.00 86.44 81 ALA A C 1
ATOM 576 O O . ALA A 1 81 ? 14.200 5.198 -36.232 1.00 86.44 81 ALA A O 1
ATOM 577 N N . ALA A 1 82 ? 13.952 3.372 -34.954 1.00 84.50 82 ALA A N 1
ATOM 578 C CA . ALA A 1 82 ? 14.514 2.432 -35.925 1.00 84.50 82 ALA A CA 1
ATOM 579 C C . ALA A 1 82 ? 13.659 2.336 -37.203 1.00 84.50 82 ALA A C 1
ATOM 581 O O . ALA A 1 82 ? 14.186 2.230 -38.314 1.00 84.50 82 ALA A O 1
ATOM 582 N N . TYR A 1 83 ? 12.334 2.414 -37.062 1.00 82.69 83 TYR A N 1
ATOM 583 C CA . TYR A 1 83 ? 11.402 2.423 -38.184 1.00 82.69 83 TYR A CA 1
ATOM 584 C C . TYR A 1 83 ? 11.502 3.719 -39.004 1.00 82.69 83 TYR A C 1
ATOM 586 O O . TYR A 1 83 ? 11.576 3.647 -40.229 1.00 82.69 83 TYR A O 1
ATOM 594 N N . ILE A 1 84 ? 11.615 4.886 -38.351 1.00 84.38 84 ILE A N 1
ATOM 595 C CA . ILE A 1 84 ? 11.910 6.168 -39.017 1.00 84.38 84 ILE A CA 1
ATOM 596 C C . ILE A 1 84 ? 13.223 6.066 -39.787 1.00 84.38 84 ILE A C 1
ATOM 598 O O . ILE A 1 84 ? 13.252 6.411 -40.963 1.00 84.38 84 ILE A O 1
ATOM 602 N N . HIS A 1 85 ? 14.281 5.539 -39.162 1.00 80.19 85 HIS A N 1
ATOM 603 C CA . HIS A 1 85 ? 15.578 5.367 -39.815 1.00 80.19 85 HIS A CA 1
ATOM 604 C C . HIS A 1 85 ? 15.466 4.507 -41.084 1.00 80.19 85 HIS A C 1
ATOM 606 O O . HIS A 1 85 ? 15.983 4.867 -42.143 1.00 80.19 85 HIS A O 1
ATOM 612 N N . THR A 1 86 ? 14.695 3.420 -41.003 1.00 73.69 86 THR A N 1
ATOM 613 C CA . THR A 1 86 ? 14.417 2.535 -42.141 1.00 73.69 86 THR A CA 1
ATOM 614 C C . THR A 1 86 ? 13.656 3.266 -43.255 1.00 73.69 86 THR A C 1
ATOM 616 O O . THR A 1 86 ? 13.984 3.091 -44.424 1.00 73.69 86 THR A O 1
ATOM 619 N N . ILE A 1 87 ? 12.684 4.126 -42.926 1.00 72.75 87 ILE A N 1
ATOM 620 C CA . ILE A 1 87 ? 11.961 4.949 -43.913 1.00 72.75 87 ILE A CA 1
ATOM 621 C C . ILE A 1 87 ? 12.888 5.997 -44.547 1.00 72.75 87 ILE A C 1
ATOM 623 O O . ILE A 1 87 ? 12.869 6.161 -45.765 1.00 72.75 87 ILE A O 1
ATOM 627 N N . THR A 1 88 ? 13.728 6.675 -43.757 1.00 73.06 88 THR A N 1
ATOM 628 C CA . THR A 1 88 ? 14.643 7.719 -44.256 1.00 73.06 88 THR A CA 1
ATOM 629 C C . THR A 1 88 ? 15.726 7.183 -45.193 1.00 73.06 88 THR A C 1
ATOM 631 O O . THR A 1 88 ? 16.204 7.922 -46.045 1.00 73.06 88 THR A O 1
ATOM 634 N N . LEU A 1 89 ? 16.075 5.897 -45.078 1.00 69.44 89 LEU A N 1
ATOM 635 C CA . LEU A 1 89 ? 17.010 5.201 -45.969 1.00 69.44 89 LEU A CA 1
ATOM 636 C C . LEU A 1 89 ? 16.355 4.664 -47.260 1.00 69.44 89 LEU A C 1
ATOM 638 O O . LEU A 1 89 ? 17.018 3.995 -48.046 1.00 69.44 89 LEU A O 1
ATOM 642 N N . GLY A 1 90 ? 15.065 4.936 -47.491 1.00 63.62 90 GLY A N 1
ATOM 643 C CA . GLY A 1 90 ? 14.327 4.471 -48.674 1.00 63.62 90 GLY A CA 1
ATOM 644 C C . GLY A 1 90 ? 13.344 3.322 -48.412 1.00 63.62 90 GLY A C 1
ATOM 645 O O . GLY A 1 90 ? 12.742 2.802 -49.349 1.00 63.62 90 GLY A O 1
ATOM 646 N N . GLY A 1 91 ? 13.129 2.922 -47.156 1.00 61.19 91 GLY A N 1
ATOM 647 C CA . GLY A 1 91 ? 12.090 1.963 -46.773 1.00 61.19 91 GLY A CA 1
ATOM 648 C C . GLY A 1 91 ? 12.310 0.543 -47.311 1.00 61.19 91 GLY A C 1
ATOM 649 O O . GLY A 1 91 ? 13.432 0.068 -47.464 1.00 61.19 91 GLY A O 1
ATOM 650 N N . LEU A 1 92 ? 11.212 -0.162 -47.607 1.00 58.88 92 LEU A N 1
ATOM 651 C CA . LEU A 1 92 ? 11.228 -1.531 -48.153 1.00 58.88 92 LEU A CA 1
ATOM 652 C C . LEU A 1 92 ? 11.836 -1.619 -49.571 1.00 58.88 92 LEU A C 1
ATOM 654 O O . LEU A 1 92 ? 12.077 -2.720 -50.060 1.00 58.88 92 LEU A O 1
ATOM 658 N N . CYS A 1 93 ? 12.135 -0.482 -50.203 1.00 56.66 93 CYS A N 1
ATOM 659 C CA . CYS A 1 93 ? 12.674 -0.377 -51.562 1.00 56.66 93 CYS A CA 1
ATOM 660 C C . CYS A 1 93 ? 14.165 -0.687 -51.670 1.00 56.66 93 CYS A C 1
ATOM 662 O O . CYS A 1 93 ? 14.655 -0.905 -52.771 1.00 56.66 93 CYS A O 1
ATOM 664 N N . TYR A 1 94 ? 14.881 -0.716 -50.541 1.00 52.03 94 TYR A N 1
ATOM 665 C CA . TYR A 1 94 ? 16.306 -1.060 -50.484 1.00 52.03 94 TYR A CA 1
ATOM 666 C C . TYR A 1 94 ? 16.547 -2.541 -50.122 1.00 52.03 94 TYR A C 1
ATOM 668 O O . TYR A 1 94 ? 17.686 -2.986 -50.004 1.00 52.03 94 TYR A O 1
ATOM 676 N N . SER A 1 95 ? 15.487 -3.336 -49.918 1.00 56.66 95 SER A N 1
ATOM 677 C CA . SER A 1 95 ? 15.641 -4.772 -49.657 1.00 56.66 95 SER A CA 1
ATOM 678 C C . SER A 1 95 ? 15.935 -5.536 -50.957 1.00 56.66 95 SER A C 1
ATOM 680 O O . SER A 1 95 ? 15.237 -5.323 -51.947 1.00 56.66 95 SER A O 1
ATOM 682 N N . PRO A 1 96 ? 16.882 -6.495 -50.968 1.00 53.94 96 PRO A N 1
ATOM 683 C CA . PRO A 1 96 ? 17.246 -7.268 -52.165 1.00 53.94 96 PRO A CA 1
ATOM 684 C C . PRO A 1 96 ? 16.102 -8.136 -52.735 1.00 53.94 96 PRO A C 1
ATOM 686 O O . PRO A 1 96 ? 16.239 -8.694 -53.817 1.00 53.94 96 PRO A O 1
ATOM 689 N N . LEU A 1 97 ? 14.959 -8.227 -52.039 1.00 54.62 97 LEU A N 1
ATOM 690 C CA . LEU A 1 97 ? 13.721 -8.872 -52.501 1.00 54.62 97 LEU A CA 1
ATOM 691 C C . LEU A 1 97 ? 12.785 -7.949 -53.314 1.00 54.62 97 LEU A C 1
ATOM 693 O O . LEU A 1 97 ? 11.756 -8.411 -53.804 1.00 54.62 97 LEU A O 1
ATOM 697 N N . ALA A 1 98 ? 13.101 -6.659 -53.475 1.00 49.88 98 ALA A N 1
ATOM 698 C CA . ALA A 1 98 ? 12.231 -5.657 -54.105 1.00 49.88 98 ALA A CA 1
ATOM 699 C C . ALA A 1 98 ? 12.176 -5.716 -55.653 1.00 49.88 98 ALA A C 1
ATOM 701 O O . ALA A 1 98 ? 11.810 -4.738 -56.297 1.00 49.88 98 ALA A O 1
ATOM 702 N N . GLY A 1 99 ? 12.512 -6.855 -56.269 1.00 53.38 99 GLY A N 1
ATOM 703 C CA . GLY A 1 99 ? 12.450 -7.046 -57.727 1.00 5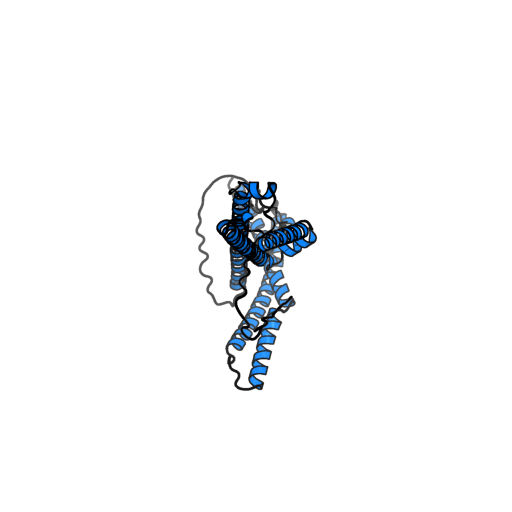3.38 99 GLY A CA 1
ATOM 704 C C . GLY A 1 99 ? 11.050 -7.348 -58.287 1.00 53.38 99 GLY A C 1
ATOM 705 O O . GLY A 1 99 ? 10.893 -7.462 -59.499 1.00 53.38 99 GLY A O 1
ATOM 706 N N . GLY A 1 100 ? 10.030 -7.514 -57.435 1.00 62.56 100 GLY A N 1
ATOM 707 C CA . GLY A 1 100 ? 8.666 -7.863 -57.852 1.00 62.56 100 GLY A CA 1
ATOM 708 C C . GLY A 1 100 ? 7.754 -6.641 -58.081 1.00 62.56 100 GLY A C 1
ATOM 709 O O . GLY A 1 100 ? 7.758 -5.723 -57.257 1.00 62.56 100 GLY A O 1
ATOM 710 N N . PRO A 1 101 ? 6.891 -6.635 -59.120 1.00 59.00 101 PRO A N 1
ATOM 711 C CA . PRO A 1 101 ? 6.019 -5.498 -59.457 1.00 59.00 101 PRO A CA 1
ATOM 712 C C . PRO A 1 101 ? 5.012 -5.140 -58.349 1.00 59.00 101 PRO A C 1
ATOM 714 O O . PRO A 1 101 ? 4.615 -3.985 -58.220 1.00 59.00 101 PRO A O 1
ATOM 717 N N . LEU A 1 102 ? 4.645 -6.106 -57.500 1.00 57.25 102 LEU A N 1
ATOM 718 C CA . LEU A 1 102 ? 3.769 -5.884 -56.346 1.00 57.25 102 LEU A CA 1
ATOM 719 C C . LEU A 1 102 ? 4.471 -5.140 -55.198 1.00 57.25 102 LEU A C 1
ATOM 721 O O . LEU A 1 102 ? 3.835 -4.344 -54.519 1.00 57.25 102 LEU A O 1
ATOM 725 N N . LEU A 1 103 ? 5.775 -5.359 -54.993 1.00 55.84 103 LEU A N 1
ATOM 726 C CA . LEU A 1 103 ? 6.564 -4.723 -53.926 1.00 55.84 103 LEU A CA 1
ATOM 727 C C . LEU A 1 103 ? 6.984 -3.291 -54.294 1.00 55.84 103 LEU A C 1
ATOM 729 O O . LEU A 1 103 ? 7.014 -2.422 -53.426 1.00 55.84 103 LEU A O 1
ATOM 733 N N . ALA A 1 104 ? 7.206 -3.018 -55.584 1.00 54.50 104 ALA A N 1
ATOM 734 C CA . ALA A 1 104 ? 7.489 -1.678 -56.100 1.00 54.50 104 ALA A CA 1
ATOM 735 C C . ALA A 1 104 ? 6.288 -0.711 -55.985 1.00 54.50 104 ALA A C 1
ATOM 737 O O . ALA A 1 104 ? 6.475 0.498 -55.864 1.00 54.50 104 ALA A O 1
ATOM 738 N N . ALA A 1 105 ? 5.047 -1.210 -55.954 1.00 54.69 105 ALA A N 1
ATOM 739 C CA . ALA A 1 105 ? 3.861 -0.375 -55.728 1.00 54.69 105 ALA A CA 1
ATOM 740 C C . ALA A 1 105 ? 3.770 0.160 -54.281 1.00 54.69 105 ALA A C 1
ATOM 742 O O . ALA A 1 105 ? 3.242 1.249 -54.055 1.00 54.69 105 ALA A O 1
ATOM 743 N N . PHE A 1 106 ? 4.345 -0.559 -53.309 1.00 53.28 106 PHE A N 1
ATOM 744 C CA . PHE A 1 106 ? 4.437 -0.131 -51.906 1.00 53.28 106 PHE A CA 1
ATOM 745 C C . PHE A 1 106 ? 5.627 0.807 -51.626 1.00 53.28 106 PHE A C 1
ATOM 747 O O . PHE A 1 106 ? 5.777 1.272 -50.497 1.00 53.28 106 PHE A O 1
ATOM 754 N N . CYS A 1 107 ? 6.461 1.097 -52.633 1.00 55.12 107 CYS A N 1
ATOM 755 C CA . CYS A 1 107 ? 7.647 1.952 -52.505 1.00 55.12 107 CYS A CA 1
ATOM 756 C C . CYS A 1 107 ? 7.372 3.453 -52.498 1.00 55.12 107 CYS A C 1
ATOM 758 O O . CYS A 1 107 ? 8.213 4.253 -52.089 1.00 55.12 107 CYS A O 1
ATOM 760 N N . ARG A 1 108 ? 6.187 3.857 -52.940 1.00 58.41 108 ARG A N 1
ATOM 761 C CA . ARG A 1 108 ? 5.698 5.216 -52.738 1.00 58.41 108 ARG A CA 1
ATOM 762 C C . ARG A 1 108 ? 5.147 5.259 -51.326 1.00 58.41 108 ARG A C 1
ATOM 764 O O . ARG A 1 108 ? 4.330 4.397 -51.047 1.00 58.41 108 ARG A O 1
ATOM 771 N N . LEU A 1 109 ? 5.596 6.203 -50.491 1.00 56.78 109 LEU A N 1
ATOM 772 C CA . LEU A 1 109 ? 5.243 6.410 -49.074 1.00 56.78 109 LEU A CA 1
ATOM 773 C C . LEU A 1 109 ? 3.740 6.167 -48.803 1.00 56.78 109 LEU A C 1
ATOM 775 O O . LEU A 1 109 ? 2.925 7.087 -48.762 1.00 56.78 109 LEU A O 1
ATOM 779 N N . ALA A 1 110 ? 3.354 4.897 -48.723 1.00 65.12 110 ALA A N 1
ATOM 780 C CA . ALA A 1 110 ? 1.968 4.476 -48.773 1.00 65.12 110 ALA A CA 1
ATOM 781 C C . ALA A 1 110 ? 1.393 4.652 -47.376 1.00 65.12 110 ALA A C 1
ATOM 783 O O . ALA A 1 110 ? 2.107 4.491 -46.381 1.00 65.12 110 ALA A O 1
ATOM 784 N N . GLY A 1 111 ? 0.089 4.923 -47.287 1.00 66.81 111 GLY A N 1
ATOM 785 C CA . GLY A 1 111 ? -0.599 5.121 -46.008 1.00 66.81 111 GLY A CA 1
ATOM 786 C C . GLY A 1 111 ? -0.322 4.017 -44.978 1.00 66.81 111 GLY A C 1
ATOM 787 O O . GLY A 1 111 ? -0.323 4.302 -43.789 1.00 66.81 111 GLY A O 1
ATOM 788 N N . GLY A 1 112 ? 0.018 2.796 -45.415 1.00 70.69 112 GLY A N 1
ATOM 789 C CA . GLY A 1 112 ? 0.431 1.693 -44.542 1.00 70.69 112 GLY A CA 1
ATOM 790 C C . GLY A 1 112 ? 1.719 1.940 -43.739 1.00 70.69 112 GLY A C 1
ATOM 791 O O . GLY A 1 112 ? 1.755 1.607 -42.557 1.00 70.69 112 GLY A O 1
ATOM 792 N N . GLN A 1 113 ? 2.756 2.561 -44.318 1.00 73.69 113 GLN A N 1
ATOM 793 C CA . GLN A 1 113 ? 3.994 2.867 -43.578 1.00 73.69 113 GLN A CA 1
ATOM 794 C C . GLN A 1 113 ? 3.794 4.034 -42.602 1.00 73.69 113 GLN A C 1
ATOM 796 O O . GLN A 1 113 ? 4.254 3.987 -41.461 1.00 73.69 113 GLN A O 1
ATOM 801 N N . ALA A 1 114 ? 3.042 5.057 -43.017 1.00 80.62 114 ALA A N 1
ATOM 802 C CA . ALA A 1 114 ? 2.664 6.161 -42.138 1.00 80.62 114 ALA A CA 1
ATOM 803 C C . ALA A 1 114 ? 1.767 5.681 -40.979 1.00 80.62 114 ALA A C 1
ATOM 805 O O . ALA A 1 114 ? 1.993 6.053 -39.829 1.00 80.62 114 ALA A O 1
ATOM 806 N N . ALA A 1 115 ? 0.804 4.797 -41.255 1.00 83.19 115 ALA A N 1
ATOM 807 C CA . ALA A 1 115 ? -0.064 4.202 -40.242 1.00 83.19 115 ALA A CA 1
ATOM 808 C C . ALA A 1 115 ? 0.720 3.347 -39.237 1.00 83.19 115 ALA A C 1
ATOM 810 O O . ALA A 1 115 ? 0.470 3.448 -38.038 1.00 83.19 115 ALA A O 1
ATOM 811 N N . ALA A 1 116 ? 1.699 2.556 -39.693 1.00 82.44 116 ALA A N 1
ATOM 812 C CA . ALA A 1 116 ? 2.558 1.770 -38.808 1.00 82.44 116 ALA A CA 1
ATOM 813 C C . ALA A 1 116 ? 3.382 2.660 -37.863 1.00 82.44 116 ALA A C 1
ATOM 815 O O . ALA A 1 116 ? 3.468 2.379 -36.667 1.00 82.44 116 ALA A O 1
ATOM 816 N N . LEU A 1 117 ? 3.929 3.771 -38.367 1.00 85.12 117 LEU A N 1
ATOM 817 C CA . LEU A 1 117 ? 4.654 4.737 -37.542 1.00 85.12 117 LEU A CA 1
ATOM 818 C C . LEU A 1 117 ? 3.743 5.382 -36.486 1.00 85.12 117 LEU A C 1
ATOM 820 O O . LEU A 1 117 ? 4.096 5.422 -35.306 1.00 85.12 117 LEU A O 1
ATOM 824 N N . VAL A 1 118 ? 2.557 5.846 -36.893 1.00 89.06 118 VAL A N 1
ATOM 825 C CA . VAL A 1 118 ? 1.559 6.430 -35.980 1.00 89.06 118 VAL A CA 1
ATOM 826 C C . VAL A 1 118 ? 1.133 5.413 -34.920 1.00 89.06 118 VAL A C 1
ATOM 828 O O . VAL A 1 118 ? 1.065 5.750 -33.740 1.00 89.06 118 VAL A O 1
ATOM 831 N N . PHE A 1 119 ? 0.912 4.156 -35.308 1.00 89.62 119 PHE A N 1
ATOM 832 C CA . PHE A 1 119 ? 0.552 3.082 -34.387 1.00 89.62 119 PHE A CA 1
ATOM 833 C C . PHE A 1 119 ? 1.640 2.825 -33.334 1.00 89.62 119 PHE A C 1
ATOM 835 O O . PHE A 1 119 ? 1.321 2.711 -32.149 1.00 89.62 119 PHE A O 1
ATOM 842 N N . LEU A 1 120 ? 2.919 2.790 -33.728 1.00 88.81 120 LEU A N 1
ATOM 843 C CA . LEU A 1 120 ? 4.038 2.631 -32.790 1.00 88.81 120 LEU A CA 1
ATOM 844 C C . LEU A 1 120 ? 4.107 3.792 -31.787 1.00 88.81 120 LEU A C 1
ATOM 846 O O . LEU A 1 120 ? 4.263 3.549 -30.590 1.00 88.81 120 LEU A O 1
ATOM 850 N N . PHE A 1 121 ? 3.931 5.035 -32.245 1.00 91.62 121 PHE A N 1
ATOM 851 C CA . PHE A 1 121 ? 3.927 6.211 -31.369 1.00 91.62 121 PHE A CA 1
ATOM 852 C C . PHE A 1 121 ? 2.730 6.245 -30.419 1.00 91.62 121 PHE A C 1
ATOM 854 O O . PHE A 1 121 ? 2.912 6.476 -29.225 1.00 91.62 121 PHE A O 1
ATOM 861 N N . LEU A 1 122 ? 1.516 5.993 -30.915 1.00 92.69 122 LEU A N 1
ATOM 862 C CA . LEU A 1 122 ? 0.320 5.938 -30.071 1.00 92.69 122 LEU A CA 1
ATOM 863 C C . LEU A 1 122 ? 0.454 4.844 -29.010 1.00 92.69 122 LEU A C 1
ATOM 865 O O . LEU A 1 122 ? 0.179 5.086 -27.837 1.00 92.69 122 LEU A O 1
ATOM 869 N N . THR A 1 123 ? 0.955 3.671 -29.397 1.00 89.06 123 THR A N 1
ATOM 870 C CA . THR A 1 123 ? 1.198 2.564 -28.466 1.00 89.06 123 THR A CA 1
ATOM 871 C C . THR A 1 123 ? 2.260 2.928 -27.424 1.00 89.06 123 THR A C 1
ATOM 873 O O . THR A 1 123 ? 2.063 2.676 -26.236 1.00 89.06 123 THR A O 1
ATOM 876 N N . ALA A 1 124 ? 3.346 3.602 -27.821 1.00 92.31 124 ALA A N 1
ATOM 877 C CA . ALA A 1 124 ? 4.342 4.121 -26.884 1.00 92.31 124 ALA A CA 1
ATOM 878 C C . ALA A 1 124 ? 3.711 5.099 -25.874 1.00 92.31 124 ALA A C 1
ATOM 880 O O . ALA A 1 124 ? 3.898 4.955 -24.664 1.00 92.31 124 ALA A O 1
ATOM 881 N N . LEU A 1 125 ? 2.912 6.060 -26.346 1.00 94.12 125 LEU A N 1
ATOM 882 C CA . LEU A 1 125 ? 2.237 7.035 -25.485 1.00 94.12 125 LEU A CA 1
ATOM 883 C C . LEU A 1 125 ? 1.252 6.377 -24.511 1.00 94.12 125 LEU A C 1
ATOM 885 O O . LEU A 1 125 ? 1.167 6.801 -23.358 1.00 94.12 125 LEU A O 1
ATOM 889 N N . LEU A 1 126 ? 0.551 5.321 -24.932 1.00 91.94 126 LEU A N 1
ATOM 890 C CA . LEU A 1 126 ? -0.321 4.539 -24.052 1.00 91.94 126 LEU A CA 1
ATOM 891 C C . LEU A 1 126 ? 0.470 3.873 -22.918 1.00 91.94 126 LEU A C 1
ATOM 893 O O . LEU A 1 126 ? 0.076 3.981 -21.754 1.00 91.94 126 LEU A O 1
ATOM 897 N N . TYR A 1 127 ? 1.613 3.252 -23.221 1.00 92.50 127 TYR A N 1
ATOM 898 C CA . TYR A 1 127 ? 2.488 2.676 -22.195 1.00 92.50 127 TYR A CA 1
ATOM 899 C C . TYR A 1 127 ? 3.074 3.741 -21.255 1.00 92.50 127 TYR A C 1
ATOM 901 O O . TYR A 1 127 ? 3.144 3.523 -20.042 1.00 92.50 127 TYR A O 1
ATOM 909 N N . LEU A 1 128 ? 3.421 4.922 -21.775 1.00 94.00 128 LEU A N 1
ATOM 910 C CA . LEU A 1 128 ? 3.871 6.052 -20.960 1.00 94.00 128 LEU A CA 1
ATOM 911 C C . LEU A 1 128 ? 2.773 6.523 -19.997 1.00 94.00 128 LEU A C 1
ATOM 913 O O . LEU A 1 128 ? 3.017 6.652 -18.796 1.00 94.00 128 LEU A O 1
ATOM 917 N N . ALA A 1 129 ? 1.555 6.734 -20.500 1.00 92.75 129 ALA A N 1
ATOM 918 C CA . ALA A 1 129 ? 0.410 7.120 -19.683 1.00 92.75 129 ALA A CA 1
ATOM 919 C C . ALA A 1 129 ? 0.117 6.068 -18.599 1.00 92.75 129 ALA A C 1
ATOM 921 O O . ALA A 1 129 ? -0.052 6.422 -17.429 1.00 92.75 129 ALA A O 1
ATOM 922 N N . GLY A 1 130 ? 0.149 4.779 -18.956 1.00 90.31 130 GLY A N 1
ATOM 923 C CA . GLY A 1 130 ? 0.007 3.668 -18.013 1.00 90.31 130 GLY A CA 1
ATOM 924 C C . GLY A 1 130 ? 1.066 3.692 -16.905 1.00 90.31 130 GLY A C 1
ATOM 925 O O . GLY A 1 130 ? 0.731 3.590 -15.723 1.00 90.31 130 GLY A O 1
ATOM 926 N N . SER A 1 131 ? 2.337 3.918 -17.256 1.00 91.94 131 SER A N 1
ATOM 927 C CA . SER A 1 131 ? 3.424 4.029 -16.275 1.00 91.94 131 SER A CA 1
ATOM 928 C C . SER A 1 131 ? 3.235 5.217 -15.323 1.00 91.94 131 SER A C 1
ATOM 930 O O . SER A 1 131 ? 3.397 5.062 -14.109 1.00 91.94 131 SER A O 1
ATOM 932 N N . LEU A 1 132 ? 2.824 6.383 -15.837 1.00 92.56 132 LEU A N 1
ATOM 933 C CA . LEU A 1 132 ? 2.576 7.583 -15.029 1.00 92.56 132 LEU A CA 1
ATOM 934 C C . LEU A 1 132 ? 1.404 7.402 -14.057 1.00 92.56 132 LEU A C 1
ATOM 936 O O . LEU A 1 132 ? 1.494 7.815 -12.897 1.00 92.56 132 LEU A O 1
ATOM 940 N N . VAL A 1 133 ? 0.314 6.768 -14.501 1.00 91.50 133 VAL A N 1
ATOM 941 C CA . VAL A 1 133 ? -0.846 6.470 -13.647 1.00 91.50 133 VAL A CA 1
ATOM 942 C C . VAL A 1 133 ? -0.462 5.486 -12.544 1.00 91.50 133 VAL A C 1
ATOM 944 O O . VAL A 1 133 ? -0.749 5.753 -11.373 1.00 91.50 133 VAL A O 1
ATOM 947 N N . ALA A 1 134 ? 0.241 4.401 -12.881 1.00 87.44 134 ALA A N 1
ATOM 948 C CA . ALA A 1 134 ? 0.728 3.427 -11.906 1.00 87.44 134 ALA A CA 1
ATOM 949 C C . ALA A 1 134 ? 1.675 4.077 -10.879 1.00 87.44 134 ALA A C 1
ATOM 951 O O . ALA A 1 134 ? 1.525 3.878 -9.670 1.00 87.44 134 ALA A O 1
ATOM 952 N N . LEU A 1 135 ? 2.585 4.947 -11.331 1.00 86.88 135 LEU A N 1
ATOM 953 C CA . LEU A 1 135 ? 3.501 5.683 -10.460 1.00 86.88 135 LEU A CA 1
ATOM 954 C C . LEU A 1 135 ? 2.757 6.654 -9.535 1.00 86.88 135 LEU A C 1
ATOM 956 O O . LEU A 1 135 ? 3.053 6.734 -8.340 1.00 86.88 135 LEU A O 1
ATOM 960 N N . LYS A 1 136 ? 1.767 7.385 -10.058 1.00 86.31 136 LYS A N 1
ATOM 961 C CA . LYS A 1 136 ? 0.934 8.293 -9.262 1.00 86.31 136 LYS A CA 1
ATOM 962 C C . LYS A 1 136 ? 0.133 7.523 -8.214 1.00 86.31 136 LYS A C 1
ATOM 964 O O . LYS A 1 136 ? 0.121 7.925 -7.048 1.00 86.31 136 LYS A O 1
ATOM 969 N N . MET A 1 137 ? -0.480 6.404 -8.599 1.00 84.44 137 MET A N 1
ATOM 970 C CA . MET A 1 137 ? -1.214 5.531 -7.683 1.00 84.44 137 MET A CA 1
ATOM 971 C C . MET A 1 137 ? -0.296 5.007 -6.573 1.00 84.44 137 MET A C 1
ATOM 973 O O . MET A 1 137 ? -0.638 5.108 -5.394 1.00 84.44 137 MET A O 1
ATOM 977 N N . TRP A 1 138 ? 0.900 4.532 -6.925 1.00 84.06 138 TRP A N 1
ATOM 978 C CA . TRP A 1 138 ? 1.889 4.068 -5.9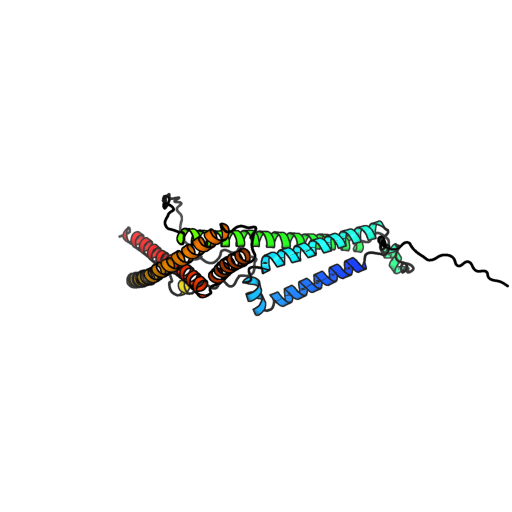57 1.00 84.06 138 TRP A CA 1
ATOM 979 C C . TRP A 1 138 ? 2.341 5.183 -5.008 1.00 84.06 138 TRP A C 1
ATOM 981 O O . TRP A 1 138 ? 2.369 4.975 -3.797 1.00 84.06 138 TRP A O 1
ATOM 991 N N . ARG A 1 139 ? 2.614 6.396 -5.509 1.00 84.81 139 ARG A N 1
ATOM 992 C CA . ARG A 1 139 ? 2.982 7.550 -4.666 1.00 84.81 139 ARG A CA 1
ATOM 993 C C . ARG A 1 139 ? 1.888 7.893 -3.655 1.00 84.81 139 ARG A C 1
ATOM 995 O O . ARG A 1 139 ? 2.198 8.128 -2.486 1.00 84.81 139 ARG A O 1
ATOM 1002 N N . HIS A 1 140 ? 0.623 7.894 -4.075 1.00 82.75 140 HIS A N 1
ATOM 1003 C CA . HIS A 1 140 ? -0.508 8.121 -3.172 1.00 82.75 140 HIS A CA 1
ATOM 1004 C C . HIS A 1 140 ? -0.653 7.003 -2.135 1.00 82.75 140 HIS A C 1
ATOM 1006 O O . HIS A 1 140 ? -0.840 7.285 -0.951 1.00 82.75 140 HIS A O 1
ATOM 1012 N N . GLU A 1 141 ? -0.513 5.746 -2.550 1.00 79.81 141 GLU A N 1
ATOM 1013 C CA . GLU A 1 141 ? -0.617 4.585 -1.666 1.00 79.81 141 GLU A CA 1
ATOM 1014 C C . GLU A 1 141 ? 0.535 4.544 -0.644 1.00 79.81 141 GLU A C 1
ATOM 1016 O O . GLU A 1 141 ? 0.313 4.324 0.548 1.00 79.81 141 GLU A O 1
ATOM 1021 N N . VAL A 1 142 ? 1.767 4.848 -1.063 1.00 80.12 142 VAL A N 1
ATOM 1022 C CA . VAL A 1 142 ? 2.929 4.975 -0.170 1.00 80.12 142 VAL A CA 1
ATOM 1023 C C . VAL A 1 142 ? 2.732 6.125 0.814 1.00 80.12 142 VAL A C 1
ATOM 1025 O O . VAL A 1 142 ? 2.979 5.946 2.009 1.00 80.12 142 VAL A O 1
ATOM 1028 N N . ALA A 1 143 ? 2.248 7.283 0.355 1.00 76.88 143 ALA A N 1
ATOM 1029 C CA . ALA A 1 143 ? 1.960 8.421 1.224 1.00 76.88 143 ALA A CA 1
ATOM 1030 C C . ALA A 1 143 ? 0.876 8.084 2.261 1.00 76.88 143 ALA A C 1
ATOM 1032 O O . ALA A 1 143 ? 1.044 8.390 3.444 1.00 76.88 143 ALA A O 1
ATOM 1033 N N . ARG A 1 144 ? -0.196 7.393 1.851 1.00 75.69 144 ARG A N 1
ATOM 1034 C CA . ARG A 1 144 ? -1.248 6.900 2.749 1.00 75.69 144 ARG A CA 1
ATOM 1035 C C . ARG A 1 144 ? -0.682 5.939 3.795 1.00 75.69 144 ARG A C 1
ATOM 1037 O O . ARG A 1 144 ? -0.863 6.164 4.990 1.00 75.69 144 ARG A O 1
ATOM 1044 N N . ARG A 1 145 ? 0.077 4.920 3.379 1.00 71.38 145 ARG A N 1
ATOM 1045 C CA . ARG A 1 145 ? 0.692 3.940 4.295 1.00 71.38 145 ARG A CA 1
ATOM 1046 C C . ARG A 1 145 ? 1.717 4.573 5.232 1.00 71.38 145 ARG A C 1
ATOM 1048 O O . ARG A 1 145 ? 1.862 4.131 6.371 1.00 71.38 145 ARG A O 1
ATOM 1055 N N . ARG A 1 146 ? 2.436 5.606 4.780 1.00 71.38 146 ARG A N 1
ATOM 1056 C CA . ARG A 1 146 ? 3.365 6.371 5.621 1.00 71.38 146 ARG A CA 1
ATOM 1057 C C . ARG A 1 146 ? 2.613 7.153 6.693 1.00 71.38 146 ARG A C 1
ATOM 1059 O O . ARG A 1 146 ? 3.021 7.089 7.844 1.00 71.38 146 ARG A O 1
ATOM 1066 N N . ARG A 1 147 ? 1.500 7.812 6.348 1.00 69.25 147 ARG A N 1
ATOM 1067 C CA . ARG A 1 147 ? 0.630 8.501 7.319 1.00 69.25 147 ARG A CA 1
ATOM 1068 C C . ARG A 1 147 ? 0.052 7.533 8.349 1.00 69.25 147 ARG A C 1
ATOM 1070 O O . ARG A 1 147 ? 0.102 7.828 9.533 1.00 69.25 147 ARG A O 1
ATOM 1077 N N . GLU A 1 148 ? -0.414 6.359 7.925 1.00 69.25 148 GLU A N 1
ATOM 1078 C CA . GLU A 1 148 ? -0.912 5.327 8.847 1.00 69.25 148 GLU A CA 1
ATOM 1079 C C . GLU A 1 148 ? 0.190 4.779 9.767 1.00 69.25 148 GLU A C 1
ATOM 1081 O O . GLU A 1 148 ? -0.058 4.528 10.947 1.00 69.25 148 GLU A O 1
ATOM 1086 N N . ARG A 1 149 ? 1.421 4.623 9.257 1.00 63.91 149 ARG A N 1
ATOM 1087 C CA . ARG A 1 149 ? 2.577 4.254 10.083 1.00 63.91 149 ARG A CA 1
ATOM 1088 C C . ARG A 1 149 ? 2.952 5.349 11.072 1.00 63.91 149 ARG A C 1
ATOM 1090 O O . ARG A 1 149 ? 3.133 5.004 12.227 1.00 63.91 149 ARG A O 1
ATOM 1097 N N . ILE A 1 150 ? 3.029 6.612 10.649 1.00 61.56 150 ILE A N 1
ATOM 1098 C CA . ILE A 1 150 ? 3.348 7.754 11.524 1.00 61.56 150 ILE A CA 1
ATOM 1099 C C . ILE A 1 150 ? 2.276 7.914 12.596 1.00 61.56 150 ILE A C 1
ATOM 1101 O O . ILE A 1 150 ? 2.612 7.950 13.766 1.00 61.56 150 ILE A O 1
ATOM 1105 N N . ALA A 1 151 ? 0.992 7.877 12.234 1.00 62.50 151 ALA A N 1
ATOM 1106 C CA . ALA A 1 151 ? -0.097 7.926 13.206 1.00 62.50 151 ALA A CA 1
ATOM 1107 C C . ALA A 1 151 ? -0.032 6.761 14.206 1.00 62.50 151 ALA A C 1
ATOM 1109 O O . ALA A 1 151 ? -0.440 6.903 15.348 1.00 62.50 151 ALA A O 1
ATOM 1110 N N . PHE A 1 152 ? 0.478 5.596 13.802 1.00 66.12 152 PHE A N 1
ATOM 1111 C CA . PHE A 1 152 ? 0.739 4.498 14.728 1.00 66.12 152 PHE A CA 1
ATOM 1112 C C . PHE A 1 152 ? 2.050 4.680 15.515 1.00 66.12 152 PHE A C 1
ATOM 1114 O O . PHE A 1 152 ? 2.140 4.217 16.642 1.00 66.12 152 PHE A O 1
ATOM 1121 N N . GLU A 1 153 ? 3.086 5.298 14.948 1.00 63.78 153 GLU A N 1
ATOM 1122 C CA . GLU A 1 153 ? 4.343 5.604 15.645 1.00 63.78 153 GLU A CA 1
ATOM 1123 C C . GLU A 1 153 ? 4.153 6.691 16.698 1.00 63.78 153 GLU A C 1
ATOM 1125 O O . GLU A 1 153 ? 4.615 6.485 17.807 1.00 63.78 153 GLU A O 1
ATOM 1130 N N . ASP A 1 154 ? 3.441 7.779 16.406 1.00 64.50 154 ASP A N 1
ATOM 1131 C CA . ASP A 1 154 ? 3.185 8.874 17.351 1.00 64.50 154 ASP A CA 1
ATOM 1132 C C . ASP A 1 154 ? 2.371 8.399 18.566 1.00 64.50 154 ASP A C 1
ATOM 1134 O O . ASP A 1 154 ? 2.606 8.825 19.691 1.00 64.50 154 ASP A O 1
ATOM 1138 N N . GLU A 1 155 ? 1.462 7.443 18.368 1.00 63.06 155 GLU A N 1
ATOM 1139 C CA . GLU A 1 155 ? 0.634 6.861 19.436 1.00 63.06 155 GLU A CA 1
ATOM 1140 C C . GLU A 1 155 ? 1.372 5.797 20.258 1.00 63.06 155 GLU A C 1
ATOM 1142 O O . GLU A 1 155 ? 1.007 5.496 21.392 1.00 63.06 155 GLU A O 1
ATOM 1147 N N . VAL A 1 156 ? 2.406 5.185 19.687 1.00 64.06 156 VAL A N 1
ATOM 1148 C CA . VAL A 1 156 ? 3.204 4.105 20.299 1.00 64.06 156 VAL A CA 1
ATOM 1149 C C . VAL A 1 156 ? 4.614 4.617 20.650 1.00 64.06 156 VAL A C 1
ATOM 1151 O O . VAL A 1 156 ? 5.474 3.858 21.090 1.00 64.06 156 VAL A O 1
ATOM 1154 N N . GLY A 1 157 ? 4.883 5.900 20.429 1.00 56.56 157 GLY A N 1
ATOM 1155 C CA . GLY A 1 157 ? 6.156 6.538 20.718 1.00 56.56 157 GLY A CA 1
ATOM 1156 C C . GLY A 1 157 ? 6.383 6.659 22.225 1.00 56.56 157 GLY A C 1
ATOM 1157 O O . GLY A 1 157 ? 5.441 6.512 23.011 1.00 56.56 157 GLY A O 1
ATOM 1158 N N . PRO A 1 158 ? 7.630 6.904 22.658 1.00 49.91 158 PRO A N 1
ATOM 1159 C CA . PRO A 1 158 ? 7.927 7.108 24.069 1.00 49.91 158 PRO A CA 1
ATOM 1160 C C . PRO A 1 158 ? 7.120 8.301 24.622 1.00 49.91 158 PRO A C 1
ATOM 1162 O O . PRO A 1 158 ? 6.938 9.297 23.914 1.00 49.91 158 PRO A O 1
ATOM 1165 N N . PRO A 1 159 ? 6.634 8.230 25.875 1.00 46.66 159 PRO A N 1
ATOM 1166 C CA . PRO A 1 159 ? 5.913 9.331 26.499 1.00 46.66 159 PRO A CA 1
ATOM 1167 C C . PRO A 1 159 ? 6.905 10.468 26.770 1.00 46.66 159 PRO A C 1
ATOM 1169 O O . PRO A 1 159 ? 7.672 10.425 27.723 1.00 46.66 159 PRO A O 1
ATOM 1172 N N . GLY A 1 160 ? 6.941 11.458 25.881 1.00 45.94 160 GLY A N 1
ATOM 1173 C CA . GLY A 1 160 ? 7.847 12.604 26.012 1.00 45.94 160 GLY A CA 1
ATOM 1174 C C . GLY A 1 160 ? 7.587 13.759 25.048 1.00 45.94 160 GLY A C 1
ATOM 1175 O O . GLY A 1 160 ? 8.276 14.772 25.116 1.00 45.94 160 GLY A O 1
ATOM 1176 N N . ARG A 1 161 ? 6.592 13.653 24.159 1.00 39.12 161 ARG A N 1
ATOM 1177 C CA . ARG A 1 161 ? 6.129 14.791 23.361 1.00 39.12 161 ARG A CA 1
ATOM 1178 C C . ARG A 1 161 ? 4.856 15.343 24.000 1.00 39.12 161 ARG A C 1
ATOM 1180 O O . ARG A 1 161 ? 3.888 14.588 24.097 1.00 39.12 161 ARG A O 1
ATOM 1187 N N . PRO A 1 162 ? 4.834 16.609 24.457 1.00 36.94 162 PRO A N 1
ATOM 1188 C CA . PRO A 1 162 ? 3.614 17.195 24.980 1.00 36.94 162 PRO A CA 1
ATOM 1189 C C . PRO A 1 162 ? 2.537 17.137 23.899 1.00 36.94 162 PRO A C 1
ATOM 1191 O O . PRO A 1 162 ? 2.772 17.493 22.742 1.00 36.94 162 PRO A O 1
ATOM 1194 N N . LEU A 1 163 ? 1.368 16.636 24.296 1.00 44.06 163 LEU A N 1
ATOM 1195 C CA . LEU A 1 163 ? 0.152 16.606 23.501 1.00 44.06 163 LEU A CA 1
ATOM 1196 C C . LEU A 1 163 ? -0.240 18.059 23.204 1.00 44.06 163 LEU A C 1
ATOM 1198 O O . LEU A 1 163 ? -0.939 18.709 23.978 1.00 44.06 163 LEU A O 1
ATOM 1202 N N . GLY A 1 164 ? 0.281 18.589 22.100 1.00 32.94 164 GLY A N 1
ATOM 1203 C CA . GLY A 1 164 ? -0.077 19.896 21.581 1.00 32.94 164 GLY A CA 1
ATOM 1204 C C . GLY A 1 164 ? -1.551 19.897 21.202 1.00 32.94 164 GLY A C 1
ATOM 1205 O O . GLY A 1 164 ? -1.917 19.438 20.129 1.00 32.94 164 GLY A O 1
ATOM 1206 N N . ARG A 1 165 ? -2.374 20.389 22.130 1.00 33.94 165 ARG A N 1
ATOM 1207 C CA . ARG A 1 165 ? -3.577 21.187 21.891 1.00 33.94 165 ARG A CA 1
ATOM 1208 C C . ARG A 1 165 ? -4.416 20.714 20.697 1.00 33.94 165 ARG A C 1
ATOM 1210 O O . ARG A 1 165 ? -4.360 21.277 19.609 1.00 33.94 165 ARG A O 1
ATOM 1217 N N . ALA A 1 166 ? -5.274 19.728 20.946 1.00 31.22 166 ALA A N 1
ATOM 1218 C CA . ALA A 1 166 ? -6.469 19.527 20.139 1.00 31.22 166 ALA A CA 1
ATOM 1219 C C . ALA A 1 166 ? -7.413 20.721 20.368 1.00 31.22 166 ALA A C 1
ATOM 1221 O O . ALA A 1 166 ? -8.311 20.671 21.205 1.00 31.22 166 ALA A O 1
ATOM 1222 N N . THR A 1 167 ? -7.183 21.829 19.664 1.00 30.50 167 THR A N 1
ATOM 1223 C CA . THR A 1 167 ? -8.213 22.850 19.483 1.00 30.50 167 THR A CA 1
ATOM 1224 C C . THR A 1 167 ? -9.288 22.267 18.587 1.00 30.50 167 THR A C 1
ATOM 1226 O O . THR A 1 167 ? -9.106 22.093 17.383 1.00 30.50 167 THR A O 1
ATOM 1229 N N . ALA A 1 168 ? -10.422 21.972 19.211 1.00 33.72 168 ALA A N 1
ATOM 1230 C CA . ALA A 1 168 ? -11.706 22.102 18.564 1.00 33.72 168 ALA A CA 1
ATOM 1231 C C . ALA A 1 168 ? -11.807 23.515 17.966 1.00 33.72 168 ALA A C 1
ATOM 1233 O O . ALA A 1 168 ? -11.704 24.503 18.688 1.00 33.72 168 ALA A O 1
ATOM 1234 N N . ALA A 1 169 ? -11.991 23.596 16.654 1.00 28.00 169 ALA A N 1
ATOM 1235 C CA . ALA A 1 169 ? -12.580 24.749 15.995 1.00 28.00 169 ALA A CA 1
ATOM 1236 C C . ALA A 1 169 ? -13.381 24.227 14.799 1.00 28.00 169 ALA A C 1
ATOM 1238 O O . ALA A 1 169 ? -12.850 23.774 13.789 1.00 28.00 169 ALA A O 1
ATOM 1239 N N . SER A 1 170 ? -14.684 24.208 15.038 1.00 30.45 170 SER A N 1
ATOM 1240 C CA . SER A 1 170 ? -15.807 24.173 14.113 1.00 30.45 170 SER A CA 1
ATOM 1241 C C . SER A 1 170 ? -15.567 24.815 12.743 1.00 30.45 170 SER A C 1
ATOM 1243 O O . SER A 1 170 ? -15.159 25.970 12.662 1.00 30.45 170 SER A O 1
ATOM 1245 N N . ALA A 1 171 ? -16.020 24.129 11.695 1.00 27.50 171 ALA A N 1
ATOM 1246 C CA . ALA A 1 171 ? -16.711 24.778 10.588 1.00 27.50 171 ALA A CA 1
ATOM 1247 C C . ALA A 1 171 ? -18.057 24.065 10.406 1.00 27.50 171 ALA A C 1
ATOM 1249 O O . ALA A 1 171 ? -18.138 22.940 9.916 1.00 27.50 171 ALA A O 1
ATOM 1250 N N . PHE A 1 172 ? -19.084 24.728 10.929 1.00 27.12 172 PHE A N 1
ATOM 1251 C CA . PHE A 1 172 ? -20.493 24.531 10.628 1.00 27.12 172 PHE A CA 1
ATOM 1252 C C . PHE A 1 172 ? -20.718 24.816 9.135 1.00 27.12 172 PHE A C 1
ATOM 1254 O O . PHE A 1 172 ? -20.220 25.813 8.619 1.00 27.12 172 PHE A O 1
ATOM 1261 N N . THR A 1 173 ? -21.494 23.981 8.457 1.00 30.86 173 THR A N 1
ATOM 1262 C CA . THR A 1 173 ? -22.402 24.412 7.387 1.00 30.86 173 THR A CA 1
ATOM 1263 C C . THR A 1 173 ? -23.577 23.445 7.398 1.00 30.86 173 THR A C 1
ATOM 1265 O O . THR A 1 173 ? -23.400 22.226 7.399 1.00 30.86 173 THR A O 1
ATOM 1268 N N . GLU A 1 174 ? -24.764 24.022 7.549 1.00 31.92 174 GLU A N 1
ATOM 1269 C CA . GLU A 1 174 ? -26.059 23.355 7.590 1.00 31.92 174 GLU A CA 1
ATOM 1270 C C . GLU A 1 174 ? -26.405 22.679 6.257 1.00 31.92 174 GLU A C 1
ATOM 1272 O O . GLU A 1 174 ? -25.986 23.137 5.195 1.00 31.92 174 GLU A O 1
ATOM 1277 N N . GLY A 1 175 ? -27.245 21.639 6.325 1.00 28.72 175 GLY A N 1
ATOM 1278 C CA . GLY A 1 175 ? -28.028 21.179 5.176 1.00 28.72 175 GLY A CA 1
ATOM 1279 C C . GLY A 1 175 ? -28.234 19.665 5.082 1.00 28.72 175 GLY A C 1
ATOM 1280 O O . GLY A 1 175 ? -27.442 18.981 4.449 1.00 28.72 175 GLY A O 1
ATOM 1281 N N . GLY A 1 176 ? -29.319 19.176 5.694 1.00 29.80 176 GLY A N 1
ATOM 1282 C CA . GLY A 1 176 ? -30.236 18.146 5.169 1.00 29.80 176 GLY A CA 1
ATOM 1283 C C . GLY A 1 176 ? -29.701 16.809 4.625 1.00 29.80 176 GLY A C 1
ATOM 1284 O O . GLY A 1 176 ? -29.216 16.725 3.507 1.00 29.80 176 GLY A O 1
ATOM 1285 N N . GLU A 1 177 ? -29.947 15.746 5.397 1.00 34.09 177 GLU A N 1
ATOM 1286 C CA . GLU A 1 177 ? -30.314 14.384 4.962 1.00 34.09 177 GLU A CA 1
ATOM 1287 C C . GLU A 1 177 ? -29.579 13.722 3.772 1.00 34.09 177 GLU A C 1
ATOM 1289 O O . GLU A 1 177 ? -29.918 13.904 2.607 1.00 34.09 177 GLU A O 1
ATOM 1294 N N . ARG A 1 178 ? -28.701 12.759 4.097 1.00 29.53 178 ARG A N 1
ATOM 1295 C CA . ARG A 1 178 ? -28.851 11.335 3.710 1.00 29.53 178 ARG A CA 1
ATOM 1296 C C . ARG A 1 178 ? -27.771 10.482 4.381 1.00 29.53 178 ARG A C 1
ATOM 1298 O O . ARG A 1 178 ? -26.621 10.402 3.953 1.00 29.53 178 ARG A O 1
ATOM 1305 N N . LEU A 1 179 ? -28.179 9.813 5.458 1.00 39.09 179 LEU A N 1
ATOM 1306 C CA . LEU A 1 179 ? -27.478 8.675 6.045 1.00 39.09 179 LEU A CA 1
ATOM 1307 C C . LEU A 1 179 ? -27.510 7.529 5.021 1.00 39.09 179 LEU A C 1
ATOM 1309 O O . LEU A 1 179 ? -28.570 6.964 4.770 1.00 39.09 179 LEU A O 1
ATOM 1313 N N . GLY A 1 180 ? -26.371 7.187 4.415 1.00 36.47 180 GLY A N 1
ATOM 1314 C CA . GLY A 1 180 ? -26.341 6.027 3.520 1.00 36.47 180 GLY A CA 1
ATOM 1315 C C . GLY A 1 180 ? -25.179 5.917 2.543 1.00 36.47 180 GLY A C 1
ATOM 1316 O O . GLY A 1 180 ? -25.412 5.472 1.432 1.00 36.47 180 GLY A O 1
ATOM 1317 N N . ALA A 1 181 ? -23.948 6.295 2.898 1.00 32.53 181 ALA A N 1
ATOM 1318 C CA . ALA A 1 181 ? -22.770 5.870 2.132 1.00 32.53 181 ALA A CA 1
ATOM 1319 C C . ALA A 1 181 ? -21.474 6.139 2.906 1.00 32.53 181 ALA A C 1
ATOM 1321 O O . ALA A 1 181 ? -20.805 7.147 2.708 1.00 32.53 181 ALA A O 1
ATOM 1322 N N . LEU A 1 182 ? -21.075 5.200 3.764 1.00 35.25 182 LEU A N 1
ATOM 1323 C CA . LEU A 1 182 ? -19.656 5.017 4.086 1.00 35.25 182 LEU A CA 1
ATOM 1324 C C . LEU A 1 182 ? -19.145 3.783 3.335 1.00 35.25 182 LEU A C 1
ATOM 1326 O O . LEU A 1 182 ? -18.572 2.861 3.904 1.00 35.25 182 LEU A O 1
ATOM 1330 N N . ILE A 1 183 ? -19.430 3.767 2.034 1.00 35.50 183 ILE A N 1
ATOM 1331 C CA . ILE A 1 183 ? -18.842 2.860 1.055 1.00 35.50 183 ILE A CA 1
ATOM 1332 C C . ILE A 1 183 ? -17.878 3.714 0.241 1.00 35.50 183 ILE A C 1
ATOM 1334 O O . ILE A 1 183 ? -18.193 4.853 -0.096 1.00 35.50 183 ILE A O 1
ATOM 1338 N N . CYS A 1 184 ? -16.691 3.170 -0.010 1.00 33.62 184 CYS A N 1
ATOM 1339 C CA . CYS A 1 184 ? -15.659 3.738 -0.865 1.00 33.62 184 CYS A CA 1
ATOM 1340 C C . CYS A 1 184 ? -16.256 4.483 -2.068 1.00 33.62 184 CYS A C 1
ATOM 1342 O O . CYS A 1 184 ? -16.746 3.855 -3.002 1.00 33.62 184 CYS A O 1
ATOM 1344 N N . SER A 1 185 ? -16.192 5.812 -2.058 1.00 32.00 185 SER A N 1
ATOM 1345 C CA . SER A 1 185 ? -16.522 6.630 -3.219 1.00 32.00 185 SER A CA 1
ATOM 1346 C C . SER A 1 185 ? -15.419 6.451 -4.264 1.00 32.00 185 SER A C 1
ATOM 1348 O O . SER A 1 185 ? -14.358 7.070 -4.204 1.00 32.00 185 SER A O 1
ATOM 1350 N N . ILE A 1 186 ? -15.659 5.524 -5.191 1.00 37.25 186 ILE A N 1
ATOM 1351 C CA . ILE A 1 186 ? -14.886 5.321 -6.417 1.00 37.25 186 ILE A CA 1
ATOM 1352 C C . ILE A 1 186 ? -15.666 6.028 -7.544 1.00 37.25 186 ILE A C 1
ATOM 1354 O O . ILE A 1 186 ? -16.865 5.776 -7.671 1.00 37.25 186 ILE A O 1
ATOM 1358 N N . PRO A 1 187 ? -15.046 6.912 -8.350 1.00 35.22 187 PRO A N 1
ATOM 1359 C CA . PRO A 1 187 ? -15.682 7.448 -9.554 1.00 35.22 187 PRO A CA 1
ATOM 1360 C C . PRO A 1 187 ? -15.997 6.312 -10.549 1.00 35.22 187 PRO A C 1
ATOM 1362 O O . PRO A 1 187 ? -15.236 5.344 -10.628 1.00 35.22 187 PRO A O 1
ATOM 1365 N N . PRO A 1 188 ? -17.104 6.390 -11.304 1.00 35.44 188 PRO A N 1
ATOM 1366 C CA . PRO A 1 188 ? -17.555 5.288 -12.149 1.00 35.44 188 PRO A CA 1
ATOM 1367 C C . PRO A 1 188 ? -16.525 4.983 -13.248 1.00 35.44 188 PRO A C 1
ATOM 1369 O O . PRO A 1 188 ? -16.184 5.856 -14.040 1.00 35.44 188 PRO A O 1
ATOM 1372 N N . GLY A 1 189 ? -16.013 3.745 -13.278 1.00 39.88 189 GLY A N 1
ATOM 1373 C CA . GLY A 1 189 ? -15.164 3.248 -14.372 1.00 39.88 189 GLY A CA 1
ATOM 1374 C C . GLY A 1 189 ? -13.998 2.330 -13.989 1.00 39.88 189 GLY A C 1
ATOM 1375 O O . GLY A 1 189 ? -13.398 1.731 -14.874 1.00 39.88 189 GLY A O 1
ATOM 1376 N N . LEU A 1 190 ? -13.668 2.160 -12.704 1.00 40.91 190 LEU A N 1
ATOM 1377 C CA . LEU A 1 190 ? -12.574 1.274 -12.284 1.00 40.91 190 LEU A CA 1
ATOM 1378 C C . LEU A 1 190 ? -13.090 0.167 -11.364 1.00 40.91 190 LEU A C 1
ATOM 1380 O O . LEU A 1 190 ? -13.543 0.418 -10.251 1.00 40.91 190 LEU A O 1
ATOM 1384 N N . VAL A 1 191 ? -13.015 -1.054 -11.893 1.00 37.94 191 VAL A N 1
ATOM 1385 C CA . VAL A 1 191 ? -13.222 -2.367 -11.270 1.00 37.94 191 VAL A CA 1
ATOM 1386 C C . VAL A 1 191 ? -13.204 -2.329 -9.726 1.00 37.94 191 VAL A C 1
ATOM 1388 O O . VAL A 1 191 ? -12.161 -2.008 -9.144 1.00 37.94 191 VAL A O 1
ATOM 1391 N N . PRO A 1 192 ? -14.306 -2.699 -9.037 1.00 35.66 192 PRO A N 1
ATOM 1392 C CA . PRO A 1 192 ? -14.364 -2.662 -7.582 1.00 35.66 192 PRO A CA 1
ATOM 1393 C C . PRO A 1 192 ? -13.278 -3.562 -6.991 1.00 35.66 192 PRO A C 1
ATOM 1395 O O . PRO A 1 192 ? -13.222 -4.767 -7.260 1.00 35.66 192 PRO A O 1
ATOM 1398 N N . ARG A 1 193 ? -12.402 -2.982 -6.164 1.00 37.22 193 ARG A N 1
ATOM 1399 C CA . ARG A 1 193 ? -11.630 -3.784 -5.211 1.00 37.22 193 ARG A CA 1
ATOM 1400 C C . ARG A 1 193 ? -12.655 -4.494 -4.322 1.00 37.22 193 ARG A C 1
ATOM 1402 O O . ARG A 1 193 ? -13.579 -3.816 -3.874 1.00 37.22 193 ARG A O 1
ATOM 1409 N N . PRO A 1 194 ? -12.521 -5.802 -4.039 1.00 39.34 194 PRO A N 1
ATOM 1410 C CA . PRO A 1 194 ? -13.296 -6.429 -2.983 1.00 39.34 194 PRO A CA 1
ATOM 1411 C C . PRO A 1 194 ? -12.965 -5.682 -1.694 1.00 39.34 194 PRO A C 1
ATOM 1413 O O . PRO A 1 194 ? -11.900 -5.854 -1.102 1.00 39.34 194 PRO A O 1
ATOM 1416 N N . CYS A 1 195 ? -13.827 -4.752 -1.298 1.00 43.97 195 CYS A N 1
ATOM 1417 C CA . CYS A 1 195 ? -13.748 -4.154 0.013 1.00 43.97 195 CYS A CA 1
ATOM 1418 C C . CYS A 1 195 ? -14.130 -5.284 0.959 1.00 43.97 195 CYS A C 1
ATOM 1420 O O . CYS A 1 195 ? -15.314 -5.547 1.146 1.00 43.97 195 CYS A O 1
ATOM 1422 N N . THR A 1 196 ? -13.144 -5.997 1.507 1.00 54.91 196 THR A N 1
ATOM 1423 C CA . THR A 1 196 ? -13.374 -6.865 2.659 1.00 54.91 196 THR A CA 1
ATOM 1424 C C . THR A 1 196 ? -13.857 -5.943 3.769 1.00 54.91 196 THR A C 1
ATOM 1426 O O . THR A 1 196 ? -13.057 -5.276 4.434 1.00 54.91 196 THR A O 1
ATOM 1429 N N . VAL A 1 197 ? -15.176 -5.792 3.870 1.00 66.50 197 VAL A N 1
ATOM 1430 C CA . VAL A 1 197 ? -15.810 -4.999 4.914 1.00 66.50 197 VAL A CA 1
ATOM 1431 C C . VAL A 1 197 ? -15.313 -5.590 6.230 1.00 66.50 197 VAL A C 1
ATOM 1433 O O . VAL A 1 197 ? -15.448 -6.799 6.423 1.00 66.50 197 VAL A O 1
ATOM 1436 N N . PRO A 1 198 ? -14.673 -4.795 7.105 1.00 81.56 198 PRO A N 1
ATOM 1437 C CA . PRO A 1 198 ? -14.155 -5.333 8.348 1.00 81.56 198 PRO A CA 1
ATOM 1438 C C . PRO A 1 198 ? -15.280 -5.978 9.158 1.00 81.56 198 PRO A C 1
ATOM 1440 O O . PRO A 1 198 ? -16.372 -5.419 9.271 1.00 81.56 198 PRO A O 1
ATOM 1443 N N . ASP A 1 199 ? -14.995 -7.131 9.749 1.00 86.31 199 ASP A N 1
ATOM 1444 C CA . ASP A 1 199 ? -15.912 -7.917 10.578 1.00 86.31 199 ASP A CA 1
ATOM 1445 C C . ASP A 1 199 ? -16.629 -7.077 11.650 1.00 86.31 199 ASP A C 1
ATOM 1447 O O . ASP A 1 199 ? -17.836 -7.207 11.854 1.00 86.31 199 ASP A O 1
ATOM 1451 N N . TYR A 1 200 ? -15.918 -6.145 12.289 1.00 86.00 200 TYR A N 1
ATOM 1452 C CA . TYR A 1 200 ? -16.488 -5.263 13.305 1.00 86.00 200 TYR A CA 1
ATOM 1453 C C . TYR A 1 200 ? -17.512 -4.259 12.753 1.00 86.00 200 TYR A C 1
ATOM 1455 O O . TYR A 1 200 ? -18.354 -3.789 13.511 1.00 86.00 200 TYR A O 1
ATOM 1463 N N . VAL A 1 201 ? -17.476 -3.917 11.462 1.00 87.81 201 VAL A N 1
ATOM 1464 C CA . VAL A 1 201 ? -18.489 -3.034 10.857 1.00 87.81 201 VAL A CA 1
ATOM 1465 C C . VAL A 1 201 ? -19.815 -3.775 10.728 1.00 87.81 201 VAL A C 1
ATOM 1467 O O . VAL A 1 201 ? -20.863 -3.206 11.015 1.00 87.81 201 VAL A O 1
ATOM 1470 N N . VAL A 1 202 ? -19.755 -5.056 10.359 1.00 87.94 202 VAL A N 1
ATOM 1471 C CA . VAL A 1 202 ? -20.931 -5.930 10.267 1.00 87.94 202 VAL A CA 1
ATOM 1472 C C . VAL A 1 202 ? -21.462 -6.273 11.661 1.00 87.94 202 VAL A C 1
ATOM 1474 O O . VAL A 1 202 ? -22.667 -6.248 11.882 1.00 87.94 202 VAL A O 1
ATOM 1477 N N . LYS A 1 203 ? -20.567 -6.547 12.622 1.00 89.00 203 LYS A N 1
ATOM 1478 C CA . LYS A 1 203 ? -20.933 -6.933 13.995 1.00 89.00 203 LYS A CA 1
ATOM 1479 C C . LYS A 1 203 ? -21.495 -5.781 14.835 1.00 89.00 203 LYS A C 1
ATOM 1481 O O . LYS A 1 203 ? -22.300 -6.030 15.725 1.00 89.00 203 LYS A O 1
ATOM 1486 N N . TYR A 1 204 ? -21.075 -4.543 14.569 1.00 90.62 204 TYR A N 1
ATOM 1487 C CA . TYR A 1 204 ? -21.512 -3.357 15.311 1.00 90.62 204 TYR A CA 1
ATOM 1488 C C . TYR A 1 204 ? -22.166 -2.327 14.369 1.00 90.62 204 TYR A C 1
ATOM 1490 O O . TYR A 1 204 ? -21.549 -1.298 14.070 1.00 90.62 204 TYR A O 1
ATOM 1498 N N . PRO A 1 205 ? -23.394 -2.584 13.874 1.00 92.62 205 PRO A N 1
ATOM 1499 C CA . PRO A 1 205 ? -24.160 -1.617 13.085 1.00 92.62 205 PRO A CA 1
ATOM 1500 C C . PRO A 1 205 ? -24.662 -0.441 13.943 1.00 92.62 205 PRO A C 1
ATOM 1502 O O . PRO A 1 205 ? -24.445 -0.408 15.158 1.00 92.62 205 PRO A O 1
ATOM 1505 N N . ALA A 1 206 ? -25.359 0.506 13.303 1.00 90.94 206 ALA A N 1
ATOM 1506 C CA . ALA A 1 206 ? -25.991 1.649 13.962 1.00 90.94 206 ALA A CA 1
ATOM 1507 C C . ALA A 1 206 ? -26.907 1.218 15.114 1.00 90.94 206 ALA A C 1
ATOM 1509 O O . ALA A 1 206 ? -27.767 0.350 14.947 1.00 90.94 206 ALA A O 1
ATOM 1510 N N . ILE A 1 207 ? -26.699 1.833 16.281 1.00 92.31 207 ILE A N 1
ATOM 1511 C CA . ILE A 1 207 ? -27.448 1.536 17.503 1.00 92.31 207 ILE A CA 1
ATOM 1512 C C . ILE A 1 207 ? -28.884 2.037 17.346 1.00 92.31 207 ILE A C 1
ATOM 1514 O O . ILE A 1 207 ? -29.109 3.163 16.905 1.00 92.31 207 ILE A O 1
ATOM 1518 N N . ARG A 1 208 ? -29.852 1.200 17.7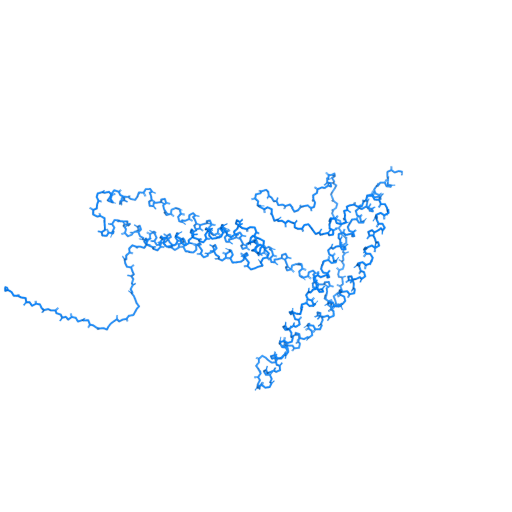31 1.00 88.50 208 ARG A N 1
ATOM 1519 C CA . ARG A 1 208 ? -31.289 1.517 17.660 1.00 88.50 208 ARG A CA 1
ATOM 1520 C C . ARG A 1 208 ? -31.969 1.618 19.025 1.00 88.50 208 ARG A C 1
ATOM 1522 O O . ARG A 1 208 ? -33.111 2.050 19.090 1.00 88.50 208 ARG A O 1
ATOM 1529 N N . SER A 1 209 ? -31.304 1.202 20.105 1.00 90.81 209 SER A N 1
ATOM 1530 C CA . SER A 1 209 ? -31.890 1.178 21.452 1.00 90.81 209 SER A CA 1
ATOM 1531 C C . SER A 1 209 ? -30.873 1.481 22.553 1.00 90.81 209 SER A C 1
ATOM 1533 O O . SER A 1 209 ? -29.675 1.225 22.406 1.00 90.81 209 SER A O 1
ATOM 1535 N N . GLY A 1 210 ? -31.366 1.960 23.701 1.00 89.31 210 GLY A N 1
ATOM 1536 C CA . GLY A 1 210 ? -30.538 2.233 24.881 1.00 89.31 210 GLY A CA 1
ATOM 1537 C C . GLY A 1 210 ? -29.873 0.980 25.462 1.00 89.31 210 GLY A C 1
ATOM 1538 O O . GLY A 1 210 ? -28.722 1.037 25.882 1.00 89.31 210 GLY A O 1
ATOM 1539 N N . ARG A 1 211 ? -30.537 -0.182 25.406 1.00 91.69 211 ARG A N 1
ATOM 1540 C CA . ARG A 1 211 ? -29.939 -1.458 25.835 1.00 91.69 211 ARG A CA 1
ATOM 1541 C C . ARG A 1 211 ? -28.738 -1.841 24.963 1.00 91.69 211 ARG A C 1
ATOM 1543 O O . ARG A 1 211 ? -27.670 -2.136 25.488 1.00 91.69 211 ARG A O 1
ATOM 1550 N N . GLN A 1 212 ? -28.887 -1.748 23.639 1.00 91.19 212 GLN A N 1
ATOM 1551 C CA . GLN A 1 212 ? -27.802 -2.020 22.688 1.00 91.19 212 GLN A CA 1
ATOM 1552 C C . GLN A 1 212 ? -26.633 -1.032 22.852 1.00 91.19 212 GLN A C 1
ATOM 1554 O O . GLN A 1 212 ? -25.471 -1.405 22.697 1.00 91.19 212 GLN A O 1
ATOM 1559 N N . ARG A 1 213 ? -26.922 0.225 23.212 1.00 92.75 213 ARG A N 1
ATOM 1560 C CA . ARG A 1 213 ? -25.897 1.221 23.552 1.00 92.75 213 ARG A CA 1
ATOM 1561 C C . ARG A 1 213 ? -25.043 0.780 24.743 1.00 92.75 213 ARG A C 1
ATOM 1563 O O . ARG A 1 213 ? -23.817 0.859 24.659 1.00 92.75 213 ARG A O 1
ATOM 1570 N N . GLU A 1 214 ? -25.660 0.319 25.831 1.00 93.25 214 GLU A N 1
ATOM 1571 C CA . GLU A 1 214 ? -24.915 -0.148 27.009 1.00 93.25 214 GLU A CA 1
ATOM 1572 C C . GLU A 1 214 ? -24.120 -1.431 26.714 1.00 93.25 214 GLU A C 1
ATOM 1574 O O . GLU A 1 214 ? -22.978 -1.548 27.153 1.00 93.25 214 GLU A O 1
ATOM 1579 N N . GLU A 1 215 ? -24.637 -2.340 25.881 1.00 93.75 215 GLU A N 1
ATOM 1580 C CA . GLU A 1 215 ? -23.878 -3.507 25.399 1.00 93.75 215 GLU A CA 1
ATOM 1581 C C . GLU A 1 215 ? -22.627 -3.086 24.607 1.00 93.75 215 GLU A C 1
ATOM 1583 O O . GLU A 1 215 ? -21.523 -3.578 24.855 1.00 93.75 215 GLU A O 1
ATOM 1588 N N . TYR A 1 216 ? -22.760 -2.119 23.692 1.00 91.88 216 TYR A N 1
ATOM 1589 C CA . TYR A 1 216 ? -21.622 -1.585 22.934 1.00 91.88 216 TYR A CA 1
ATOM 1590 C C . TYR A 1 216 ? -20.613 -0.893 23.852 1.00 91.88 216 TYR A C 1
ATOM 1592 O O . TYR A 1 216 ? -19.405 -1.006 23.637 1.00 91.88 216 TYR A O 1
ATOM 1600 N N . ARG A 1 217 ? -21.090 -0.196 24.888 1.00 92.81 217 ARG A N 1
ATOM 1601 C CA . ARG A 1 217 ? -20.249 0.454 25.897 1.00 92.81 217 ARG A CA 1
ATOM 1602 C C . ARG A 1 217 ? -19.481 -0.562 26.742 1.00 92.81 217 ARG A C 1
ATOM 1604 O O . ARG A 1 217 ? -18.290 -0.356 26.972 1.00 92.81 217 ARG A O 1
ATOM 1611 N N . ALA A 1 218 ? -20.121 -1.652 27.158 1.00 93.69 218 ALA A N 1
ATOM 1612 C CA . ALA A 1 218 ? -19.477 -2.732 27.900 1.00 93.69 218 ALA A CA 1
ATOM 1613 C C . ALA A 1 218 ? -18.363 -3.384 27.067 1.00 93.69 218 ALA A C 1
ATOM 1615 O O . ALA A 1 218 ? -17.221 -3.464 27.518 1.00 93.69 218 ALA A O 1
ATOM 1616 N N . VAL A 1 219 ? -18.658 -3.728 25.806 1.00 93.50 219 VAL A N 1
ATOM 1617 C CA . VAL A 1 219 ? -17.659 -4.255 24.861 1.00 93.50 219 VAL A CA 1
ATOM 1618 C C . VAL A 1 219 ? -16.530 -3.255 24.629 1.00 93.50 219 VAL A C 1
ATOM 1620 O O . VAL A 1 219 ? -15.366 -3.646 24.583 1.00 93.50 219 VAL A O 1
ATOM 1623 N N . PHE A 1 220 ? -16.848 -1.969 24.459 1.00 92.50 220 PHE A N 1
ATOM 1624 C CA . PHE A 1 220 ? -15.831 -0.936 24.297 1.00 92.50 220 PHE A CA 1
ATOM 1625 C C . PHE A 1 220 ? -14.906 -0.889 25.514 1.00 92.50 220 PHE A C 1
ATOM 1627 O O . PHE A 1 220 ? -13.695 -0.837 25.337 1.00 92.50 220 PHE A O 1
ATOM 1634 N N . SER A 1 221 ? -15.458 -0.926 26.729 1.00 91.50 221 SER A N 1
ATOM 1635 C CA . SER A 1 221 ? -14.688 -0.860 27.973 1.00 91.50 221 SER A CA 1
ATOM 1636 C C . SER A 1 221 ? -13.727 -2.041 28.115 1.00 91.50 221 SER A C 1
ATOM 1638 O O . SER A 1 221 ? -12.536 -1.830 28.345 1.00 91.50 221 SER A O 1
ATOM 1640 N N . ASP A 1 222 ? -14.226 -3.261 27.912 1.00 94.12 222 ASP A N 1
ATOM 1641 C CA . ASP A 1 222 ? -13.438 -4.497 27.954 1.00 94.12 222 ASP A CA 1
ATOM 1642 C C . ASP A 1 222 ? -12.304 -4.483 26.915 1.00 94.12 222 ASP A C 1
ATOM 1644 O O . ASP A 1 222 ? -11.117 -4.537 27.238 1.00 94.12 222 ASP A O 1
ATOM 1648 N N . GLN A 1 223 ? -12.656 -4.270 25.648 1.00 90.81 223 GLN A N 1
ATOM 1649 C CA . GLN A 1 223 ? -11.698 -4.299 24.543 1.00 90.81 223 GLN A CA 1
ATOM 1650 C C . GLN A 1 223 ? -10.710 -3.123 24.587 1.00 90.81 223 GLN A C 1
ATOM 1652 O O . GLN A 1 223 ? -9.604 -3.207 24.050 1.00 90.81 223 GLN A O 1
ATOM 1657 N N . HIS A 1 224 ? -11.087 -2.006 25.215 1.00 89.25 224 HIS A N 1
ATOM 1658 C CA . HIS A 1 224 ? -10.184 -0.887 25.461 1.00 89.25 224 HIS A CA 1
ATOM 1659 C C . HIS A 1 224 ? -9.168 -1.205 26.567 1.00 89.25 224 HIS A C 1
ATOM 1661 O O . HIS A 1 224 ? -8.040 -0.714 26.497 1.00 89.25 224 HIS A O 1
ATOM 1667 N N . ALA A 1 225 ? -9.515 -2.035 27.558 1.00 90.62 225 ALA A N 1
ATOM 1668 C CA . ALA A 1 225 ? -8.545 -2.545 28.526 1.00 90.62 225 ALA A CA 1
ATOM 1669 C C . ALA A 1 225 ? -7.494 -3.432 27.833 1.00 90.62 225 ALA A C 1
ATOM 1671 O O . ALA A 1 225 ? -6.306 -3.122 27.943 1.00 90.62 225 ALA A O 1
ATOM 1672 N N . GLU A 1 226 ? -7.926 -4.403 27.014 1.00 91.88 226 GLU A N 1
ATOM 1673 C CA . GLU A 1 226 ? -7.037 -5.245 26.182 1.00 91.88 226 GLU A CA 1
ATOM 1674 C C . GLU A 1 226 ? -6.134 -4.377 25.286 1.00 91.88 226 GLU A C 1
ATOM 1676 O O . GLU A 1 226 ? -4.917 -4.557 25.226 1.00 91.88 226 GLU A O 1
ATOM 1681 N N . TYR A 1 227 ? -6.712 -3.373 24.615 1.00 90.19 227 TYR A N 1
ATOM 1682 C CA . TYR A 1 227 ? -5.953 -2.453 23.767 1.00 90.19 227 TYR A CA 1
ATOM 1683 C C . TYR A 1 227 ? -4.875 -1.689 24.543 1.00 90.19 227 TYR A C 1
ATOM 1685 O O . TYR A 1 227 ? -3.771 -1.528 24.024 1.00 90.19 227 TYR A O 1
ATOM 1693 N N . ARG A 1 228 ? -5.168 -1.205 25.759 1.00 89.75 228 ARG A N 1
ATOM 1694 C CA . ARG A 1 228 ? -4.201 -0.442 26.566 1.00 89.75 228 ARG A CA 1
ATOM 1695 C C . ARG A 1 228 ? -3.023 -1.296 27.013 1.00 89.75 228 ARG A C 1
ATOM 1697 O O . ARG A 1 228 ? -1.891 -0.825 26.921 1.00 89.75 228 ARG A O 1
ATOM 1704 N N . GLU A 1 229 ? -3.284 -2.517 27.463 1.00 91.50 229 GLU A N 1
ATOM 1705 C CA . GLU A 1 229 ? -2.238 -3.459 27.862 1.00 91.50 229 GLU A CA 1
ATOM 1706 C C . GLU A 1 229 ? -1.337 -3.800 26.672 1.00 91.50 229 GLU A C 1
ATOM 1708 O O . GLU A 1 229 ? -0.129 -3.559 26.706 1.00 91.50 229 GLU A O 1
ATOM 1713 N N . LEU A 1 230 ? -1.944 -4.218 25.558 1.00 91.75 230 LEU A N 1
ATOM 1714 C CA . LEU A 1 230 ? -1.226 -4.565 24.336 1.00 91.75 230 LEU A CA 1
ATOM 1715 C C . LEU A 1 230 ? -0.433 -3.378 23.771 1.00 91.75 230 LEU A C 1
ATOM 1717 O O . LEU A 1 230 ? 0.683 -3.532 23.273 1.00 91.75 230 LEU A O 1
ATOM 1721 N N . LEU A 1 231 ? -0.993 -2.169 23.842 1.00 87.81 231 LEU A N 1
ATOM 1722 C CA . LEU A 1 231 ? -0.294 -0.947 23.457 1.00 87.81 231 LEU A CA 1
ATOM 1723 C C . LEU A 1 231 ? 0.930 -0.703 24.348 1.00 87.81 231 LEU A C 1
ATOM 1725 O O . LEU A 1 231 ? 1.968 -0.292 23.829 1.00 87.81 231 LEU A O 1
ATOM 1729 N N . GLY A 1 232 ? 0.830 -0.972 25.651 1.00 88.62 232 GLY A N 1
ATOM 1730 C CA . GLY A 1 232 ? 1.948 -0.923 26.593 1.00 88.62 232 GLY A CA 1
ATOM 1731 C C . GLY A 1 232 ? 3.080 -1.872 26.198 1.00 88.62 232 GLY A C 1
ATOM 1732 O O . GLY A 1 232 ? 4.220 -1.432 26.043 1.00 88.62 232 GLY A O 1
ATOM 1733 N N . GLU A 1 233 ? 2.760 -3.136 25.925 1.00 90.00 233 GLU A N 1
ATOM 1734 C CA . GLU A 1 233 ? 3.747 -4.131 25.489 1.00 90.00 233 GLU A CA 1
ATOM 1735 C C . GLU A 1 233 ? 4.429 -3.742 24.169 1.00 90.00 233 GLU A C 1
ATOM 1737 O O . GLU A 1 233 ? 5.651 -3.840 24.025 1.00 90.00 233 GLU A O 1
ATOM 1742 N N . VAL A 1 234 ? 3.650 -3.277 23.183 1.00 89.56 234 VAL A N 1
ATOM 1743 C CA . VAL A 1 234 ? 4.191 -2.851 21.886 1.00 89.56 234 VAL A CA 1
ATOM 1744 C C . VAL A 1 234 ? 5.078 -1.615 22.061 1.00 89.56 234 VAL A C 1
ATOM 1746 O O . VAL A 1 234 ? 6.145 -1.557 21.447 1.00 89.56 234 VAL A O 1
ATOM 1749 N N . ARG A 1 235 ? 4.682 -0.647 22.901 1.00 87.94 235 ARG A N 1
ATOM 1750 C CA . ARG A 1 235 ? 5.491 0.539 23.239 1.00 87.94 235 ARG A CA 1
ATOM 1751 C C . ARG A 1 235 ? 6.821 0.135 23.861 1.00 87.94 235 ARG A C 1
ATOM 1753 O O . ARG A 1 235 ? 7.867 0.612 23.424 1.00 87.94 235 ARG A O 1
ATOM 1760 N N . GLU A 1 236 ? 6.799 -0.769 24.833 1.00 88.25 236 GLU A N 1
ATOM 1761 C CA . GLU A 1 236 ? 8.015 -1.237 25.488 1.00 88.25 236 GLU A CA 1
ATOM 1762 C C . GLU A 1 236 ? 8.936 -1.988 24.519 1.00 88.25 236 GLU A C 1
ATOM 1764 O O . GLU A 1 236 ? 10.133 -1.700 24.446 1.00 88.25 236 GLU A O 1
ATOM 1769 N N . ALA A 1 237 ? 8.389 -2.907 23.721 1.00 87.06 237 ALA A N 1
ATOM 1770 C CA . ALA A 1 237 ? 9.161 -3.632 22.719 1.00 87.06 237 ALA A CA 1
ATOM 1771 C C . ALA A 1 237 ? 9.798 -2.679 21.692 1.00 87.06 237 ALA A C 1
ATOM 1773 O O . ALA A 1 237 ? 10.952 -2.866 21.299 1.00 87.06 237 ALA A O 1
ATOM 1774 N N . ARG A 1 238 ? 9.080 -1.619 21.301 1.00 85.69 238 ARG A N 1
ATOM 1775 C CA . ARG A 1 238 ? 9.581 -0.584 20.390 1.00 85.69 238 ARG A CA 1
ATOM 1776 C C . ARG A 1 238 ? 10.657 0.287 21.038 1.00 85.69 238 ARG A C 1
ATOM 1778 O O . ARG A 1 238 ? 11.629 0.615 20.364 1.00 85.69 238 ARG A O 1
ATOM 1785 N N . ARG A 1 239 ? 10.528 0.606 22.333 1.00 87.25 239 ARG A N 1
ATOM 1786 C CA . ARG A 1 239 ? 11.563 1.304 23.113 1.00 87.25 239 ARG A CA 1
ATOM 1787 C C . ARG A 1 239 ? 12.855 0.491 23.148 1.00 87.25 239 ARG A C 1
ATOM 1789 O O . ARG A 1 239 ? 13.888 0.999 22.730 1.00 87.25 239 ARG A O 1
ATOM 1796 N N . ARG A 1 240 ? 12.778 -0.786 23.541 1.00 85.75 240 ARG A N 1
ATOM 1797 C CA . ARG A 1 240 ? 13.938 -1.699 23.580 1.00 85.75 240 ARG A CA 1
ATOM 1798 C C . ARG A 1 240 ? 14.593 -1.837 22.202 1.00 85.75 240 ARG A C 1
ATOM 1800 O O . ARG A 1 240 ? 15.813 -1.836 22.087 1.00 85.75 240 ARG A O 1
ATOM 1807 N N . LEU A 1 241 ? 13.792 -1.915 21.135 1.00 86.94 241 LEU A N 1
ATOM 1808 C CA . LEU A 1 241 ? 14.316 -1.926 19.768 1.00 86.94 241 LEU A CA 1
ATOM 1809 C C . LEU A 1 241 ? 15.027 -0.611 19.416 1.00 86.94 241 LEU A C 1
ATOM 1811 O O . LEU A 1 241 ? 16.097 -0.645 18.816 1.00 86.94 241 LEU A O 1
ATOM 1815 N N . GLY A 1 242 ? 14.459 0.534 19.797 1.00 85.50 242 GLY A N 1
ATOM 1816 C CA . GLY A 1 242 ? 15.071 1.848 19.600 1.00 85.50 242 GLY A CA 1
ATOM 1817 C C . GLY A 1 242 ? 16.401 2.003 20.341 1.00 85.50 242 GLY A C 1
ATOM 1818 O O . GLY A 1 242 ? 17.357 2.518 19.769 1.00 85.50 242 GLY A O 1
ATOM 1819 N N . GLU A 1 243 ? 16.494 1.500 21.572 1.00 87.25 243 GLU A N 1
ATOM 1820 C CA . GLU A 1 243 ? 17.735 1.462 22.358 1.00 87.25 243 GLU A CA 1
ATOM 1821 C C . GLU A 1 243 ? 18.801 0.591 21.681 1.00 87.25 243 GLU A C 1
ATOM 1823 O O . GLU A 1 243 ? 19.937 1.033 21.508 1.00 87.25 243 GLU A O 1
ATOM 1828 N N . LEU A 1 244 ? 18.426 -0.606 21.215 1.00 83.25 244 LEU A N 1
ATOM 1829 C CA . LEU A 1 244 ? 19.322 -1.495 20.468 1.00 83.25 244 LEU A CA 1
ATOM 1830 C C . LEU A 1 244 ? 19.784 -0.871 19.147 1.00 83.25 244 LEU A C 1
ATOM 1832 O O . LEU A 1 244 ? 20.949 -0.990 18.781 1.00 83.25 244 LEU A O 1
ATOM 1836 N N . GLU A 1 245 ? 18.901 -0.173 18.432 1.00 83.94 245 GLU A N 1
ATOM 1837 C CA . GLU A 1 245 ? 19.272 0.563 17.224 1.00 83.94 245 GLU A CA 1
ATOM 1838 C C . GLU A 1 245 ? 20.206 1.737 17.516 1.00 83.94 245 GLU A C 1
ATOM 1840 O O . GLU A 1 245 ? 21.134 1.985 16.749 1.00 83.94 245 GLU A O 1
ATOM 1845 N N . ALA A 1 246 ? 19.961 2.484 18.591 1.00 86.44 246 ALA A N 1
ATOM 1846 C CA . ALA A 1 246 ? 20.824 3.583 19.001 1.00 86.44 246 ALA A CA 1
ATOM 1847 C C . ALA A 1 246 ? 22.210 3.062 19.392 1.00 86.44 246 ALA A C 1
ATOM 1849 O O . ALA A 1 246 ? 23.213 3.634 18.966 1.00 86.44 246 ALA A O 1
ATOM 1850 N N . ALA A 1 247 ? 22.270 1.946 20.124 1.00 83.62 247 ALA A N 1
ATOM 1851 C CA . ALA A 1 247 ? 23.511 1.246 20.419 1.00 83.62 247 ALA A CA 1
ATOM 1852 C C . ALA A 1 247 ? 24.208 0.806 19.125 1.00 83.62 247 ALA A C 1
ATOM 1854 O O . ALA A 1 247 ? 25.364 1.162 18.926 1.00 83.62 247 ALA A O 1
ATOM 1855 N N . ALA A 1 248 ? 23.489 0.154 18.200 1.00 80.38 248 ALA A N 1
ATOM 1856 C CA . ALA A 1 248 ? 24.007 -0.292 16.903 1.00 80.38 248 ALA A CA 1
ATOM 1857 C C . ALA A 1 248 ? 24.603 0.853 16.062 1.00 80.38 248 ALA A C 1
ATOM 1859 O O . ALA A 1 248 ? 25.626 0.674 15.406 1.00 80.38 248 ALA A O 1
ATOM 1860 N N . ARG A 1 249 ? 23.989 2.044 16.098 1.00 81.12 249 ARG A N 1
ATOM 1861 C CA . ARG A 1 249 ? 24.471 3.245 15.390 1.00 81.12 249 ARG A CA 1
ATOM 1862 C C . ARG A 1 249 ? 25.719 3.868 16.019 1.00 81.12 249 ARG A C 1
ATOM 1864 O O . ARG A 1 249 ? 26.427 4.580 15.317 1.00 81.12 249 ARG A O 1
ATOM 1871 N N . ARG A 1 250 ? 25.963 3.638 17.313 1.00 81.56 250 ARG A N 1
ATOM 1872 C CA . ARG A 1 250 ? 27.146 4.135 18.038 1.00 81.56 250 ARG A CA 1
ATOM 1873 C C . ARG A 1 250 ? 28.384 3.262 17.834 1.00 81.56 250 ARG A C 1
ATOM 1875 O O . ARG A 1 250 ? 29.472 3.700 18.194 1.00 81.56 250 ARG A O 1
ATOM 1882 N N . LEU A 1 251 ? 28.246 2.053 17.281 1.00 76.75 251 LEU A N 1
ATOM 1883 C CA . LEU A 1 251 ? 29.414 1.229 16.979 1.00 76.75 251 LEU A CA 1
ATOM 1884 C C . LEU A 1 251 ? 30.236 1.826 15.819 1.00 76.75 251 LEU A C 1
ATOM 1886 O O . LEU A 1 251 ? 29.654 2.391 14.886 1.00 76.75 251 LEU A O 1
ATOM 1890 N N . PRO A 1 252 ? 31.576 1.682 15.844 1.00 71.62 252 PRO A N 1
ATOM 1891 C CA . PRO A 1 252 ? 32.443 2.155 14.770 1.00 71.62 252 PRO A CA 1
ATOM 1892 C C . PRO A 1 252 ? 32.041 1.543 13.423 1.00 71.62 252 PRO A C 1
ATOM 1894 O O . PRO A 1 252 ? 31.859 0.331 13.314 1.00 71.62 252 PRO A O 1
ATOM 1897 N N . ARG A 1 253 ? 31.935 2.372 12.375 1.00 62.59 253 ARG A N 1
ATOM 1898 C CA . ARG A 1 253 ? 31.728 1.897 10.990 1.00 62.59 253 ARG A CA 1
ATOM 1899 C C . ARG A 1 253 ? 32.952 1.171 10.423 1.00 62.59 253 ARG A C 1
ATOM 1901 O O . ARG A 1 253 ? 32.803 0.372 9.506 1.00 62.59 253 ARG A O 1
ATOM 1908 N N . HIS A 1 254 ? 34.130 1.440 10.981 1.00 58.69 254 HIS A N 1
ATOM 1909 C CA . HIS A 1 254 ? 35.383 0.763 10.672 1.00 58.69 254 HIS A CA 1
ATOM 1910 C C . HIS A 1 254 ? 35.828 0.023 11.929 1.00 58.69 254 HIS A C 1
ATOM 1912 O O . HIS A 1 254 ? 36.333 0.627 12.873 1.00 58.69 254 HIS A O 1
ATOM 1918 N N . ALA A 1 255 ? 35.544 -1.275 11.980 1.00 61.19 255 ALA A N 1
ATOM 1919 C CA . ALA A 1 255 ? 36.029 -2.129 13.048 1.00 61.19 255 ALA A CA 1
ATOM 1920 C C . ALA A 1 255 ? 37.540 -2.323 12.862 1.00 61.19 255 ALA A C 1
ATOM 1922 O O . ALA A 1 255 ? 37.986 -2.783 11.817 1.00 61.19 255 ALA A O 1
ATOM 1923 N N . LEU A 1 256 ? 38.327 -1.942 13.867 1.00 64.44 256 LEU A N 1
ATOM 1924 C CA . LEU A 1 256 ? 39.792 -2.030 13.824 1.00 64.44 256 LEU A CA 1
ATOM 1925 C C . LEU A 1 256 ? 40.300 -3.461 14.095 1.00 64.44 256 LEU A C 1
ATOM 1927 O O . LEU A 1 256 ? 41.478 -3.743 13.904 1.00 64.44 256 LEU A O 1
ATOM 1931 N N . SER A 1 257 ? 39.418 -4.369 14.536 1.00 74.38 257 SER A N 1
ATOM 1932 C CA . SER A 1 257 ? 39.739 -5.751 14.899 1.00 74.38 257 SER A CA 1
ATOM 1933 C C . SER A 1 257 ? 38.618 -6.731 14.524 1.00 74.38 257 SER A C 1
ATOM 1935 O O . SER A 1 257 ? 37.428 -6.412 14.601 1.00 74.38 257 SER A O 1
ATOM 1937 N N . ARG A 1 258 ? 38.990 -7.980 14.208 1.00 74.06 258 ARG A N 1
ATOM 1938 C CA . ARG A 1 258 ? 38.082 -9.102 13.880 1.00 74.06 258 ARG A CA 1
ATOM 1939 C C . ARG A 1 258 ? 37.080 -9.417 15.008 1.00 74.06 258 ARG A C 1
ATOM 1941 O O . ARG A 1 258 ? 35.968 -9.896 14.760 1.00 74.06 258 ARG A O 1
ATOM 1948 N N . THR A 1 259 ? 37.444 -9.126 16.260 1.00 76.12 259 THR A N 1
ATOM 1949 C CA . THR A 1 259 ? 36.543 -9.243 17.422 1.00 76.12 259 THR A CA 1
ATOM 1950 C C . THR A 1 259 ? 35.470 -8.158 17.439 1.00 76.12 259 THR A C 1
ATOM 1952 O O . THR A 1 259 ? 34.339 -8.426 17.850 1.00 76.12 259 THR A O 1
ATOM 1955 N N . ASP A 1 260 ? 35.795 -6.957 16.963 1.00 73.62 260 ASP A N 1
ATOM 1956 C CA . ASP A 1 260 ? 34.866 -5.828 16.918 1.00 73.62 260 ASP A CA 1
ATOM 1957 C C . ASP A 1 260 ? 33.864 -5.995 15.775 1.00 73.62 260 ASP A C 1
ATOM 1959 O O . ASP A 1 260 ? 32.669 -5.794 15.984 1.00 73.62 260 ASP A O 1
ATOM 1963 N N . GLU A 1 261 ? 34.302 -6.500 14.618 1.00 75.81 261 GLU A N 1
ATOM 1964 C CA . GLU A 1 261 ? 33.405 -6.893 13.520 1.00 75.81 261 GLU A CA 1
ATOM 1965 C C . GLU A 1 261 ? 32.365 -7.923 13.972 1.00 75.81 261 GLU A C 1
ATOM 1967 O O . GLU A 1 261 ? 31.166 -7.775 13.723 1.00 75.81 261 GLU A O 1
ATOM 1972 N N . SER A 1 262 ? 32.813 -8.947 14.704 1.00 80.00 262 SER A N 1
ATOM 1973 C CA . SER A 1 262 ? 31.940 -10.008 15.216 1.00 80.00 262 SER A CA 1
ATOM 1974 C C . SER A 1 262 ? 30.899 -9.467 16.204 1.00 80.00 262 SER A C 1
ATOM 1976 O O . SER A 1 262 ? 29.743 -9.900 16.200 1.00 80.00 262 SER A O 1
ATOM 1978 N N . ARG A 1 263 ? 31.276 -8.480 17.029 1.00 77.81 263 ARG A N 1
ATOM 1979 C CA . ARG A 1 263 ? 30.370 -7.797 17.966 1.00 77.81 263 ARG A CA 1
ATOM 1980 C C . ARG A 1 263 ? 29.348 -6.930 17.229 1.00 77.81 263 ARG A C 1
ATOM 1982 O O . ARG A 1 263 ? 28.156 -7.048 17.511 1.00 77.81 263 ARG A O 1
ATOM 1989 N N . VAL A 1 264 ? 29.785 -6.131 16.254 1.00 78.75 264 VAL A N 1
ATOM 1990 C CA . VAL A 1 264 ? 28.914 -5.300 15.401 1.00 78.75 264 VAL A CA 1
ATOM 1991 C C . VAL A 1 264 ? 27.893 -6.165 14.663 1.00 78.75 264 VAL A C 1
ATOM 1993 O O . VAL A 1 264 ? 26.690 -5.894 14.713 1.00 78.75 264 VAL A O 1
ATOM 1996 N N . ALA A 1 265 ? 28.349 -7.246 14.028 1.00 81.69 265 ALA A N 1
ATOM 1997 C CA . ALA A 1 265 ? 27.492 -8.164 13.291 1.00 81.69 265 ALA A CA 1
ATOM 1998 C C . ALA A 1 265 ? 26.456 -8.849 14.198 1.00 81.69 265 ALA A C 1
ATOM 2000 O O . ALA A 1 265 ? 25.301 -9.012 13.797 1.00 81.69 265 ALA A O 1
ATOM 2001 N N . ARG A 1 266 ? 26.836 -9.219 15.431 1.00 84.06 266 ARG A N 1
ATOM 2002 C CA . ARG A 1 266 ? 25.920 -9.819 16.413 1.00 84.06 266 ARG A CA 1
ATOM 2003 C C . ARG A 1 266 ? 24.811 -8.849 16.824 1.00 84.06 266 ARG A C 1
ATOM 2005 O O . ARG A 1 266 ? 23.642 -9.220 16.761 1.00 84.06 266 ARG A O 1
ATOM 2012 N N . VAL A 1 267 ? 25.160 -7.604 17.153 1.00 82.81 267 VAL A N 1
ATOM 2013 C CA . VAL A 1 267 ? 24.187 -6.566 17.542 1.00 82.81 267 VAL A CA 1
ATOM 2014 C C . VAL A 1 267 ? 23.213 -6.267 16.397 1.00 82.81 267 VAL A C 1
ATOM 2016 O O . VAL A 1 267 ? 21.998 -6.252 16.597 1.00 82.81 267 VAL A O 1
ATOM 2019 N N . TRP A 1 268 ? 23.708 -6.110 15.164 1.00 80.31 268 TRP A N 1
ATOM 2020 C CA . TRP A 1 268 ? 22.838 -5.902 14.001 1.00 80.31 268 TRP A CA 1
ATOM 2021 C C . TRP A 1 268 ? 21.924 -7.095 13.717 1.00 80.31 268 TRP A C 1
ATOM 2023 O O . TRP A 1 268 ? 20.756 -6.911 13.363 1.00 80.31 268 TRP A O 1
ATOM 2033 N N . ARG A 1 269 ? 22.422 -8.321 13.904 1.00 85.62 269 ARG A N 1
ATOM 2034 C CA . ARG A 1 269 ? 21.622 -9.541 13.763 1.00 85.62 269 ARG A CA 1
ATOM 2035 C C . ARG A 1 269 ? 20.503 -9.596 14.798 1.00 85.62 269 ARG A C 1
ATOM 2037 O O . ARG A 1 269 ? 19.381 -9.946 14.444 1.00 85.62 269 ARG A O 1
ATOM 2044 N N . GLU A 1 270 ? 20.771 -9.209 16.041 1.00 84.12 270 GLU A N 1
ATOM 2045 C CA . GLU A 1 270 ? 19.755 -9.121 17.094 1.00 84.12 270 GLU A CA 1
ATOM 2046 C C . GLU A 1 270 ? 18.684 -8.068 16.779 1.00 84.12 270 GLU A C 1
ATOM 2048 O O . GLU A 1 270 ? 17.492 -8.364 16.901 1.00 84.12 270 GLU A O 1
ATOM 2053 N N . VAL A 1 271 ? 19.079 -6.890 16.279 1.00 81.38 271 VAL A N 1
ATOM 2054 C CA . VAL A 1 271 ? 18.148 -5.846 15.808 1.00 81.38 271 VAL A CA 1
ATOM 2055 C C . VAL A 1 271 ? 17.261 -6.372 14.677 1.00 81.38 271 VAL A C 1
ATOM 2057 O O . VAL A 1 271 ? 16.037 -6.230 14.727 1.00 81.38 271 VAL A O 1
ATOM 2060 N N . LEU A 1 272 ? 17.847 -7.013 13.661 1.00 81.69 272 LEU A N 1
ATOM 2061 C CA . LEU A 1 272 ? 17.095 -7.584 12.539 1.00 81.69 272 LEU A CA 1
ATOM 2062 C C . LEU A 1 272 ? 16.164 -8.713 12.986 1.00 81.69 272 LEU A C 1
ATOM 2064 O O . LEU A 1 272 ? 15.018 -8.768 12.537 1.00 81.69 272 LEU A O 1
ATOM 2068 N N . ARG A 1 273 ? 16.628 -9.579 13.895 1.00 86.88 273 ARG A N 1
ATOM 2069 C CA . ARG A 1 273 ? 15.821 -10.652 14.481 1.00 86.88 273 ARG A CA 1
ATOM 2070 C C . ARG A 1 273 ? 14.611 -10.071 15.198 1.00 86.88 273 ARG A C 1
ATOM 2072 O O . ARG A 1 273 ? 13.495 -10.500 14.934 1.00 86.88 273 ARG A O 1
ATOM 2079 N N . LYS A 1 274 ? 14.808 -9.059 16.049 1.00 81.69 274 LYS A N 1
ATOM 2080 C CA . LYS A 1 274 ? 13.712 -8.452 16.813 1.00 81.69 274 LYS A CA 1
ATOM 2081 C C . LYS A 1 274 ? 12.730 -7.682 15.925 1.00 81.69 274 LYS A C 1
ATOM 2083 O O . LYS A 1 274 ? 11.536 -7.694 16.195 1.00 81.69 274 LYS A O 1
ATOM 2088 N N . LYS A 1 275 ? 13.196 -7.093 14.817 1.00 79.50 275 LYS A N 1
ATOM 2089 C CA . LYS A 1 275 ? 12.329 -6.481 13.789 1.00 79.50 275 LYS A CA 1
ATOM 2090 C C . LYS A 1 275 ? 11.459 -7.481 13.031 1.00 79.50 275 LYS A C 1
ATOM 2092 O O . LYS A 1 275 ? 10.389 -7.106 12.560 1.00 79.50 275 LYS A O 1
ATOM 2097 N N . ARG A 1 276 ? 11.938 -8.715 12.862 1.00 81.31 276 ARG A N 1
ATOM 2098 C CA . ARG A 1 276 ? 11.244 -9.796 12.142 1.00 81.31 276 ARG A CA 1
ATOM 2099 C C . ARG A 1 276 ? 10.513 -10.765 13.074 1.00 81.31 276 ARG A C 1
ATOM 2101 O O . ARG A 1 276 ? 9.980 -11.761 12.599 1.00 81.31 276 ARG A O 1
ATOM 2108 N N . ASP A 1 277 ? 10.491 -10.473 14.370 1.00 88.25 277 ASP A N 1
ATOM 2109 C CA . ASP A 1 277 ? 9.833 -11.279 15.394 1.00 88.25 277 ASP A CA 1
ATOM 2110 C C . ASP A 1 277 ? 8.321 -11.344 15.112 1.00 88.25 277 ASP A C 1
ATOM 2112 O O . ASP A 1 277 ? 7.626 -10.321 15.123 1.00 88.25 277 ASP A O 1
ATOM 2116 N N . SER A 1 278 ? 7.819 -12.543 14.802 1.00 83.12 278 SER A N 1
ATOM 2117 C CA . SER A 1 278 ? 6.424 -12.756 14.401 1.00 83.12 278 SER A CA 1
ATOM 2118 C C . SER A 1 278 ? 5.459 -12.357 15.512 1.00 83.12 278 SER A C 1
ATOM 2120 O O . SER A 1 278 ? 4.471 -11.681 15.231 1.00 83.12 278 SER A O 1
ATOM 2122 N N . ALA A 1 279 ? 5.795 -12.662 16.770 1.00 85.75 279 ALA A N 1
ATOM 2123 C CA . ALA A 1 279 ? 4.987 -12.311 17.932 1.00 85.75 279 ALA A CA 1
ATOM 2124 C C . ALA A 1 279 ? 4.853 -10.787 18.091 1.00 85.75 279 ALA A C 1
ATOM 2126 O O . ALA A 1 279 ? 3.769 -10.271 18.361 1.00 85.75 279 ALA A O 1
ATOM 2127 N N . PHE A 1 280 ? 5.934 -10.031 17.860 1.00 86.00 280 PHE A N 1
ATOM 2128 C CA . PHE A 1 280 ? 5.886 -8.565 17.893 1.00 86.00 280 PHE A CA 1
ATOM 2129 C C . PHE A 1 280 ? 5.004 -8.000 16.771 1.00 86.00 280 PHE A C 1
ATOM 2131 O O . PHE A 1 280 ? 4.177 -7.116 17.008 1.00 86.00 280 PHE A O 1
ATOM 2138 N N . LEU A 1 281 ? 5.144 -8.526 15.550 1.00 83.25 281 LEU A N 1
ATOM 2139 C CA . LEU A 1 281 ? 4.339 -8.101 14.403 1.00 83.25 281 LEU A CA 1
ATOM 2140 C C . LEU A 1 281 ? 2.854 -8.439 14.582 1.00 83.25 281 LEU A C 1
ATOM 2142 O O . LEU A 1 281 ? 1.996 -7.649 14.181 1.00 83.25 281 LEU A O 1
ATOM 2146 N N . GLU A 1 282 ? 2.540 -9.578 15.189 1.00 87.88 282 GLU A N 1
ATOM 2147 C CA . GLU A 1 282 ? 1.174 -9.992 15.500 1.00 87.88 282 GLU A CA 1
ATOM 2148 C C . GLU A 1 282 ? 0.540 -9.084 16.557 1.00 87.88 282 GLU A C 1
ATOM 2150 O O . GLU A 1 282 ? -0.529 -8.519 16.307 1.00 87.88 282 GLU A O 1
ATOM 2155 N N . LYS A 1 283 ? 1.243 -8.815 17.666 1.00 88.00 283 LYS A N 1
ATOM 2156 C CA . LYS A 1 283 ? 0.812 -7.836 18.680 1.00 88.00 283 LYS A CA 1
ATOM 2157 C C . LYS A 1 283 ? 0.574 -6.454 18.063 1.00 88.00 283 LYS A C 1
ATOM 2159 O O . LYS A 1 283 ? -0.442 -5.809 18.324 1.00 88.00 283 LYS A O 1
ATOM 2164 N N . GLN A 1 284 ? 1.445 -6.020 17.148 1.00 85.56 284 GLN A N 1
ATOM 2165 C CA . GLN A 1 284 ? 1.269 -4.767 16.412 1.00 85.56 284 GLN A CA 1
ATOM 2166 C C . GLN A 1 284 ? 0.018 -4.778 15.511 1.00 85.56 284 GLN A C 1
ATOM 2168 O O . GLN A 1 284 ? -0.702 -3.776 15.434 1.00 85.56 284 GLN A O 1
ATOM 2173 N N . ARG A 1 285 ? -0.254 -5.890 14.812 1.00 86.19 285 ARG A N 1
ATOM 2174 C CA . ARG A 1 285 ? -1.459 -6.061 13.978 1.00 86.19 285 ARG A CA 1
ATOM 2175 C C . ARG A 1 285 ? -2.725 -6.046 14.832 1.00 86.19 285 ARG A C 1
ATOM 2177 O O . ARG A 1 285 ? -3.652 -5.310 14.494 1.00 86.19 285 ARG A O 1
ATOM 2184 N N . ARG A 1 286 ? -2.738 -6.781 15.946 1.00 90.00 286 ARG A N 1
ATOM 2185 C CA . ARG A 1 286 ? -3.857 -6.845 16.895 1.00 90.00 286 ARG A CA 1
ATOM 2186 C C . ARG A 1 286 ? -4.157 -5.476 17.507 1.00 90.00 286 ARG A C 1
ATOM 2188 O O . ARG A 1 286 ? -5.303 -5.041 17.471 1.00 90.00 286 ARG A O 1
ATOM 2195 N N . CYS A 1 287 ? -3.131 -4.740 17.933 1.00 88.44 287 CYS A N 1
ATOM 2196 C CA . CYS A 1 287 ? -3.261 -3.369 18.437 1.00 88.44 287 CYS A CA 1
ATOM 2197 C C . CYS A 1 287 ? -3.900 -2.437 17.388 1.00 88.44 287 CYS A C 1
ATOM 2199 O O . CYS A 1 287 ? -4.838 -1.691 17.676 1.00 88.44 287 CYS A O 1
ATOM 2201 N N . ARG A 1 288 ? -3.457 -2.531 16.125 1.00 86.69 288 ARG A N 1
ATOM 2202 C CA . ARG A 1 288 ? -4.014 -1.736 15.017 1.00 86.69 288 ARG A CA 1
ATOM 2203 C C . ARG A 1 288 ? -5.470 -2.098 14.708 1.00 86.69 288 ARG A C 1
ATOM 2205 O O . ARG A 1 288 ? -6.261 -1.205 14.405 1.00 86.69 288 ARG A O 1
ATOM 2212 N N . TYR A 1 289 ? -5.816 -3.381 14.770 1.00 88.69 289 TYR A N 1
ATOM 2213 C CA . TYR A 1 289 ? -7.187 -3.859 14.608 1.00 88.69 289 TYR A CA 1
ATOM 2214 C C . TYR A 1 289 ? -8.094 -3.322 15.723 1.00 88.69 289 TYR A C 1
ATOM 2216 O O . TYR A 1 289 ? -9.102 -2.679 15.427 1.00 88.69 289 TYR A O 1
ATOM 2224 N N . LEU A 1 290 ? -7.691 -3.492 16.987 1.00 90.00 290 LEU A N 1
ATOM 2225 C CA . LEU A 1 290 ? -8.441 -3.008 18.147 1.00 90.00 290 LEU A CA 1
ATOM 2226 C C . LEU A 1 290 ? -8.663 -1.496 18.082 1.00 90.00 290 LEU A C 1
ATOM 2228 O O . LEU A 1 290 ? -9.789 -1.050 18.271 1.00 90.00 290 LEU A O 1
ATOM 2232 N N . LYS A 1 291 ? -7.651 -0.706 17.697 1.00 87.81 291 LYS A N 1
ATOM 2233 C CA . LYS A 1 291 ? -7.813 0.744 17.499 1.00 87.81 291 LYS A CA 1
ATOM 2234 C C . LYS A 1 291 ? -8.935 1.068 16.509 1.00 87.81 291 LYS A C 1
ATOM 2236 O O . LYS A 1 291 ? -9.778 1.917 16.794 1.00 87.81 291 LYS A O 1
ATOM 2241 N N . LYS A 1 292 ? -8.968 0.400 15.351 1.00 87.81 292 LYS A N 1
ATOM 2242 C CA . LYS A 1 292 ? -10.005 0.626 14.328 1.00 87.81 292 LYS A CA 1
ATOM 2243 C C . LYS A 1 292 ? -11.390 0.194 14.822 1.00 87.81 292 LYS A C 1
ATOM 2245 O O . LYS A 1 292 ? -12.334 0.971 14.694 1.00 87.81 292 LYS A O 1
ATOM 2250 N N . LYS A 1 293 ? -11.490 -0.988 15.440 1.00 90.94 293 LYS A N 1
ATOM 2251 C CA . LYS A 1 293 ? -12.727 -1.521 16.036 1.00 90.94 293 LYS A CA 1
ATOM 2252 C C . LYS A 1 293 ? -13.286 -0.588 17.114 1.00 90.94 293 LYS A C 1
ATOM 2254 O O . LYS A 1 293 ? -14.447 -0.200 17.043 1.00 90.94 293 LYS A O 1
ATOM 2259 N N . LEU A 1 294 ? -12.459 -0.170 18.071 1.00 90.69 294 LEU A N 1
ATOM 2260 C CA . LEU A 1 294 ? -12.847 0.735 19.156 1.00 90.69 294 LEU A CA 1
ATOM 2261 C C . LEU A 1 294 ? -13.266 2.109 18.630 1.00 90.69 294 LEU A C 1
ATOM 2263 O O . LEU A 1 294 ? -14.250 2.670 19.102 1.00 90.69 294 LEU A O 1
ATOM 2267 N N . THR A 1 295 ? -12.565 2.633 17.620 1.00 89.62 295 THR A N 1
ATOM 2268 C CA . THR A 1 295 ? -12.940 3.899 16.968 1.00 89.62 295 THR A CA 1
ATOM 2269 C C . THR A 1 295 ? -14.318 3.799 16.312 1.00 89.62 295 THR A C 1
ATOM 2271 O O . THR A 1 295 ? -15.127 4.714 16.449 1.00 89.62 295 THR A O 1
ATOM 2274 N N . HIS A 1 296 ? -14.610 2.678 15.643 1.00 89.06 296 HIS A N 1
ATOM 2275 C CA . HIS A 1 296 ? -15.922 2.416 15.045 1.00 89.06 296 HIS A CA 1
ATOM 2276 C C . HIS A 1 296 ? -17.024 2.328 16.104 1.00 89.06 296 HIS A C 1
ATOM 2278 O O . HIS A 1 296 ? -18.006 3.057 16.012 1.00 89.06 296 HIS A O 1
ATOM 2284 N N . ILE A 1 297 ? -16.839 1.507 17.143 1.00 89.06 297 ILE A N 1
ATOM 2285 C CA . ILE A 1 297 ? -17.826 1.346 18.224 1.00 89.06 297 ILE A CA 1
ATOM 2286 C C . ILE A 1 297 ? -18.081 2.684 18.932 1.00 89.06 297 ILE A C 1
ATOM 2288 O O . ILE A 1 297 ? -19.232 3.067 19.130 1.00 89.06 297 ILE A O 1
ATOM 2292 N N . LYS A 1 298 ? -17.021 3.442 19.248 1.00 91.19 298 LYS A N 1
ATOM 2293 C CA . LYS A 1 298 ? -17.136 4.777 19.852 1.00 91.19 298 LYS A CA 1
ATOM 2294 C C . LYS A 1 298 ? -17.961 5.722 18.983 1.00 91.19 298 LYS A C 1
ATOM 2296 O O . LYS A 1 298 ? -18.799 6.445 19.513 1.00 91.19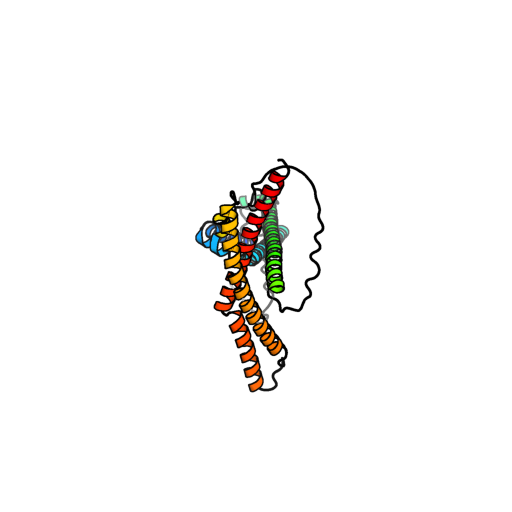 298 LYS A O 1
ATOM 2301 N N . ARG A 1 299 ? -17.743 5.703 17.665 1.00 91.00 299 ARG A N 1
ATOM 2302 C CA . ARG A 1 299 ? -18.524 6.505 16.721 1.00 91.00 299 ARG A CA 1
ATOM 2303 C C . ARG A 1 299 ? -20.002 6.112 16.736 1.00 91.00 299 ARG A C 1
ATOM 2305 O O . ARG A 1 299 ? -20.832 7.002 16.837 1.00 91.00 299 ARG A O 1
ATOM 2312 N N . GLN A 1 300 ? -20.326 4.816 16.716 1.00 90.19 300 GLN A N 1
ATOM 2313 C CA . GLN A 1 300 ? -21.723 4.359 16.783 1.00 90.19 300 GLN A CA 1
ATOM 2314 C C . GLN A 1 300 ? -22.432 4.854 18.053 1.00 90.19 300 GLN A C 1
ATOM 2316 O O . GLN A 1 300 ? -23.555 5.346 17.973 1.00 90.19 300 GLN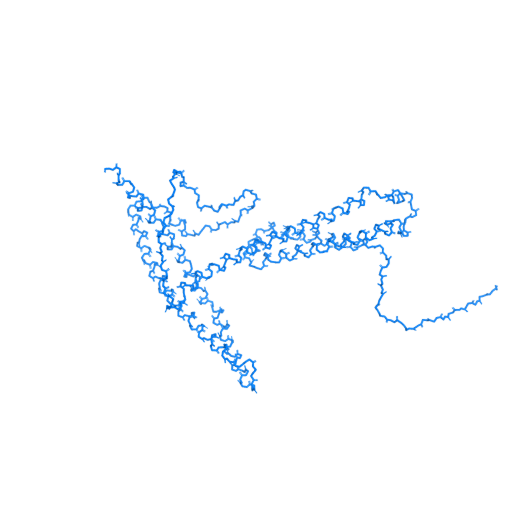 A O 1
ATOM 2321 N N . ILE A 1 301 ? -21.762 4.785 19.211 1.00 89.31 301 ILE A N 1
ATOM 2322 C CA . ILE A 1 301 ? -22.302 5.295 20.484 1.00 89.31 301 ILE A CA 1
ATOM 2323 C C . ILE A 1 301 ? -22.517 6.814 20.416 1.00 89.31 301 ILE A C 1
ATOM 2325 O O . ILE A 1 301 ? -23.578 7.303 20.792 1.00 89.31 301 ILE A O 1
ATOM 2329 N N . GLN A 1 302 ? -21.536 7.563 19.903 1.00 89.62 302 GLN A N 1
ATOM 2330 C CA . GLN A 1 302 ? -21.634 9.021 19.777 1.00 89.62 302 GLN A CA 1
ATOM 2331 C C . GLN A 1 302 ? -22.740 9.467 18.817 1.00 89.62 302 GLN A C 1
ATOM 2333 O O . GLN A 1 302 ? -23.419 10.456 19.091 1.00 89.62 302 GLN A O 1
ATOM 2338 N N . ASP A 1 303 ? -22.915 8.764 17.699 1.00 89.94 303 ASP A N 1
ATOM 2339 C CA . ASP A 1 303 ? -23.945 9.083 16.713 1.00 89.94 303 ASP A CA 1
ATOM 2340 C C . ASP A 1 303 ? -25.351 8.821 17.290 1.00 89.94 303 ASP A C 1
ATOM 2342 O O . ASP A 1 303 ? -26.243 9.651 17.110 1.00 89.94 303 ASP A O 1
ATOM 2346 N N . TYR A 1 304 ? -25.527 7.754 18.082 1.00 90.62 304 TYR A N 1
ATOM 2347 C CA . TYR A 1 304 ? -26.765 7.506 18.832 1.00 90.62 304 TYR A CA 1
ATOM 2348 C C . TYR A 1 304 ? -27.038 8.586 19.889 1.00 90.62 304 TYR A C 1
ATOM 2350 O O . TYR A 1 304 ? -28.137 9.136 19.941 1.00 90.62 304 TYR A O 1
ATOM 2358 N N . ASP A 1 305 ? -26.031 8.948 20.691 1.00 88.81 305 ASP A N 1
ATOM 2359 C CA . ASP A 1 305 ? -26.165 9.980 21.729 1.00 88.81 305 ASP A CA 1
ATOM 2360 C C . ASP A 1 305 ? -26.529 11.348 21.139 1.00 88.81 305 ASP A C 1
ATOM 2362 O O . ASP A 1 305 ? -27.313 12.097 21.727 1.00 88.81 305 ASP A O 1
ATOM 2366 N N . ARG A 1 306 ? -25.983 11.680 19.962 1.00 88.69 306 ARG A N 1
ATOM 2367 C CA . ARG A 1 306 ? -26.321 12.911 19.240 1.00 88.69 306 ARG A CA 1
ATOM 2368 C C . ARG A 1 306 ? -27.779 12.898 18.770 1.00 88.69 306 ARG A C 1
ATOM 2370 O O . ARG A 1 306 ? -28.467 13.899 18.952 1.00 88.69 306 ARG A O 1
ATOM 2377 N N . GLY A 1 307 ? -28.258 11.780 18.219 1.00 81.88 307 GLY A N 1
ATOM 2378 C CA . GLY A 1 307 ? -29.653 11.625 17.787 1.00 81.88 307 GLY A CA 1
ATOM 2379 C C . GLY A 1 307 ? -30.659 11.655 18.945 1.00 81.88 307 GLY A C 1
ATOM 2380 O O . GLY A 1 307 ? -31.714 12.281 18.834 1.00 81.88 307 GLY A O 1
ATOM 2381 N N . ALA A 1 308 ? -30.304 11.057 20.087 1.00 74.31 308 ALA A N 1
ATOM 2382 C CA . ALA A 1 308 ? -31.120 11.085 21.300 1.00 74.31 308 ALA A CA 1
ATOM 2383 C C . ALA A 1 308 ? -31.235 12.502 21.888 1.00 74.31 308 ALA A C 1
ATOM 2385 O O . ALA A 1 308 ? -32.324 12.923 22.270 1.00 74.31 308 ALA A O 1
ATOM 2386 N N . ARG A 1 309 ? -30.135 13.272 21.902 1.00 66.12 309 ARG A N 1
ATOM 2387 C CA . ARG A 1 309 ? -30.152 14.685 22.323 1.00 66.12 309 ARG A CA 1
ATOM 2388 C C . ARG A 1 309 ? -30.951 15.572 21.374 1.00 66.12 309 ARG A C 1
ATOM 2390 O O . ARG A 1 309 ? -31.641 16.458 21.849 1.00 66.12 309 ARG A O 1
ATOM 2397 N N . GLY A 1 310 ? -30.878 15.328 20.064 1.00 59.94 310 GLY A N 1
ATOM 2398 C CA . GLY A 1 310 ? -31.694 16.046 19.082 1.00 59.94 310 GLY A CA 1
ATOM 2399 C C . GLY A 1 310 ? -33.188 15.792 19.275 1.00 59.94 310 GLY A C 1
ATOM 2400 O O . GLY A 1 310 ? -33.964 16.733 19.257 1.00 59.94 310 GLY A O 1
ATOM 2401 N N . SER A 1 311 ? -33.584 14.545 19.548 1.00 57.66 311 SER A N 1
ATOM 2402 C CA . SER A 1 311 ? -34.994 14.182 19.772 1.00 57.66 311 SER A CA 1
ATOM 2403 C C . SER A 1 311 ? -35.550 14.718 21.098 1.00 57.66 311 SER A C 1
ATOM 2405 O O . SER A 1 311 ? -36.729 15.029 21.178 1.00 57.66 311 SER A O 1
ATOM 2407 N N . ALA A 1 312 ? -34.708 14.871 22.126 1.00 53.38 312 ALA A N 1
ATOM 2408 C CA . ALA A 1 312 ? -35.103 15.407 23.432 1.00 53.38 312 ALA A CA 1
ATOM 2409 C C . ALA A 1 312 ? -35.340 16.932 23.450 1.00 53.38 312 ALA A C 1
ATOM 2411 O O . ALA A 1 312 ? -35.861 17.441 24.432 1.00 53.38 312 ALA A O 1
ATOM 2412 N N . VAL A 1 313 ? -34.946 17.661 22.399 1.00 51.09 313 VAL A N 1
ATOM 2413 C CA . VAL A 1 313 ? -35.151 19.120 22.283 1.00 51.09 313 VAL A CA 1
ATOM 2414 C C . VAL A 1 313 ? -36.495 19.461 21.612 1.00 51.09 313 VAL A C 1
ATOM 2416 O O . VAL A 1 313 ? -36.916 20.612 21.636 1.00 51.09 313 VAL A O 1
ATOM 2419 N N . TYR A 1 314 ? -37.195 18.468 21.052 1.00 45.41 314 TYR A N 1
ATOM 2420 C CA . TYR A 1 314 ? -38.503 18.633 20.401 1.00 45.41 314 TYR A CA 1
ATOM 2421 C C . TYR A 1 314 ? -39.690 18.125 21.245 1.00 45.41 314 TYR A C 1
ATOM 2423 O O . TYR A 1 314 ? -40.768 17.913 20.690 1.00 45.41 314 TYR A O 1
ATOM 2431 N N . PHE A 1 315 ? -39.506 17.927 22.556 1.00 37.12 315 PHE A N 1
ATOM 2432 C CA . PHE A 1 315 ? -40.574 17.598 23.509 1.00 37.12 315 PHE A CA 1
ATOM 2433 C C . PHE A 1 315 ? -40.692 18.665 24.593 1.00 37.12 315 PHE A C 1
ATOM 2435 O O . PHE A 1 315 ? -39.631 19.125 25.072 1.00 37.12 315 PHE A O 1
#

Secondary structure (DSSP, 8-state):
--------------SS-----S-SHHHHHHHHHHHHHHHHHHHHHHHSHHHHHHHHH-TTHHHHHHHHHHHHHHHHHHHHHHHHHHHHTTGGGGSTTTTSHHHHHTTTT-HHHHHHHHHHHHHHHHHHHHHHHHHHHHHHHHHHHHHHHHHHHHHHS-S-S---------------------S--PPTTS--------HHHHHS----SHHHHHHHHHHHHHHHHHHHHHHHHHHHHHHHHHHHHHHHHHS-SS-SSHHHHHHHHHHHHHHHHHHT-HHHHHHHHHHHHHHHHHHHHHHHHHHHHHHHHHHTT--

Organism: NCBI:txid132585